Protein AF-A0A6B2CJ28-F1 (afdb_monomer)

Foldseek 3Di:
DDDDDDDDDDDDDDDDDPPPPPPQPPLVLAPAPEDEDPFADCCVLAPDDDDDDDDDPPDDDHHHPLRVCVVCQQVHEYEAEDDCACVVGNPSLVSVVVSCVVRVYHYEYEYCDLVNLLVNCVNDVPHAYEHEDEAQLLVCLVSCVVSVHQEYEYALVNDDLVSQVSQVVSNHAYEHDADADQVSLVVCVSSPHNYYHYPCVVSNVVSSVVD

Sequence (211 aa):
MAWDDPLPAPSRSGGFTPGVSAVTPPIAGLLNTSVKLGFINLSHVVGRPRLKGRGLSCGVKIPTLEEVLRELGSRVSYVIELKHGSDLYPGIEGKVINLVRRYGIKAKIASFDFDALERVRSIDESIEMGLIFIGKPRWFIEAARRLRAQWLQAEYRLVNEADVRAVHEAGLKIGVWTVNDADLALRMVKMGVDEVTTDNPSLILKALRSG

Structure (mmCIF, N/CA/C/O backbone):
data_AF-A0A6B2CJ28-F1
#
_entry.id   AF-A0A6B2CJ28-F1
#
loop_
_atom_site.group_PDB
_atom_site.id
_atom_site.type_symbol
_atom_site.label_atom_id
_atom_site.label_alt_id
_atom_site.label_comp_id
_atom_site.label_asym_id
_atom_site.label_entity_id
_atom_site.label_seq_id
_atom_site.pdbx_PDB_ins_code
_atom_site.Cartn_x
_atom_site.Cartn_y
_atom_site.Cartn_z
_atom_site.occupancy
_atom_site.B_iso_or_equiv
_atom_site.auth_seq_id
_atom_site.auth_comp_id
_atom_site.auth_asym_id
_atom_site.auth_atom_id
_atom_site.pdbx_PDB_model_num
ATOM 1 N N . MET A 1 1 ? -41.553 -40.729 -35.923 1.00 37.09 1 MET A N 1
ATOM 2 C CA . MET A 1 1 ? -40.237 -41.176 -35.426 1.00 37.09 1 MET A CA 1
ATOM 3 C C . MET A 1 1 ? -39.222 -40.750 -36.475 1.00 37.09 1 MET A C 1
ATOM 5 O O . MET A 1 1 ? -39.395 -41.167 -37.605 1.00 37.09 1 MET A O 1
ATOM 9 N N . ALA A 1 2 ? -38.296 -39.868 -36.082 1.00 35.22 2 ALA A N 1
ATOM 10 C CA . ALA A 1 2 ? -37.056 -39.425 -36.741 1.00 35.22 2 ALA A CA 1
ATOM 11 C C . ALA A 1 2 ? -37.084 -38.913 -38.203 1.00 35.22 2 ALA A C 1
ATOM 13 O O . ALA A 1 2 ? -37.422 -39.628 -39.137 1.00 35.22 2 ALA A O 1
ATOM 14 N N . TRP A 1 3 ? -36.650 -37.657 -38.332 1.00 27.56 3 TRP A N 1
ATOM 15 C CA . TRP A 1 3 ? -36.257 -36.934 -39.539 1.00 27.56 3 TRP A CA 1
ATOM 16 C C . TRP A 1 3 ? -34.740 -37.068 -39.790 1.00 27.56 3 TRP A C 1
ATOM 18 O O . TRP A 1 3 ? -33.977 -37.224 -38.837 1.00 27.56 3 TRP A O 1
ATOM 28 N N . ASP A 1 4 ? -34.387 -36.890 -41.063 1.00 37.59 4 ASP A N 1
ATOM 29 C CA . ASP A 1 4 ? -33.188 -36.255 -41.632 1.00 37.59 4 ASP A CA 1
ATOM 30 C C . ASP A 1 4 ? -31.814 -36.944 -41.722 1.00 37.59 4 ASP A C 1
ATOM 32 O O . ASP A 1 4 ? -31.293 -37.588 -40.812 1.00 37.59 4 ASP A O 1
ATOM 36 N N . ASP A 1 5 ? -31.262 -36.711 -42.918 1.00 47.81 5 ASP A N 1
ATOM 37 C CA . ASP A 1 5 ? -30.004 -37.122 -43.533 1.00 47.81 5 ASP A CA 1
ATOM 38 C C . ASP A 1 5 ? -28.727 -36.815 -42.723 1.00 47.81 5 ASP A C 1
ATOM 40 O O . ASP A 1 5 ? -28.670 -35.859 -41.944 1.00 47.81 5 ASP A O 1
ATOM 44 N N . PRO A 1 6 ? -27.633 -37.567 -42.960 1.00 45.53 6 PRO A N 1
ATOM 45 C CA . PRO A 1 6 ? -26.352 -37.324 -42.312 1.00 45.53 6 PRO A CA 1
ATOM 46 C C . PRO A 1 6 ? -25.587 -36.133 -42.921 1.00 45.53 6 PRO A C 1
ATOM 48 O O . PRO A 1 6 ? -25.321 -36.062 -44.120 1.00 45.53 6 PRO A O 1
ATOM 51 N N . LEU A 1 7 ? -25.170 -35.226 -42.033 1.00 45.94 7 LEU A N 1
ATOM 52 C CA . LEU A 1 7 ? -24.280 -34.087 -42.284 1.00 45.94 7 LEU A CA 1
ATOM 53 C C . LEU A 1 7 ? -22.872 -34.511 -42.767 1.00 45.94 7 LEU A C 1
ATOM 55 O O . LEU A 1 7 ? -22.364 -35.552 -42.341 1.00 45.94 7 LEU A O 1
ATOM 59 N N . PRO A 1 8 ? -22.182 -33.678 -43.573 1.00 41.03 8 PRO A N 1
ATOM 60 C CA . PRO A 1 8 ? -20.810 -33.930 -44.004 1.00 41.03 8 PRO A CA 1
ATOM 61 C C . PRO A 1 8 ? -19.771 -33.571 -42.926 1.00 41.03 8 PRO A C 1
ATOM 63 O O . PRO A 1 8 ? -19.959 -32.669 -42.109 1.00 41.03 8 PRO A O 1
ATOM 66 N N . ALA A 1 9 ? -18.633 -34.270 -42.959 1.00 42.69 9 ALA A N 1
ATOM 67 C CA . ALA A 1 9 ? -17.491 -34.059 -42.071 1.00 42.69 9 ALA A CA 1
ATOM 68 C C . ALA A 1 9 ? -16.770 -32.716 -42.333 1.00 42.69 9 ALA A C 1
ATOM 70 O O . ALA A 1 9 ? -16.580 -32.348 -43.495 1.00 42.69 9 ALA A O 1
ATOM 71 N N . PRO A 1 10 ? -16.283 -32.007 -41.296 1.00 41.62 10 PRO A N 1
ATOM 72 C CA . PRO A 1 10 ? -15.508 -30.788 -41.491 1.00 41.62 10 PRO A CA 1
ATOM 73 C C . PRO A 1 10 ? -14.035 -31.071 -41.831 1.00 41.62 10 PRO A C 1
ATOM 75 O O . PRO A 1 10 ? -13.331 -31.835 -41.166 1.00 41.62 10 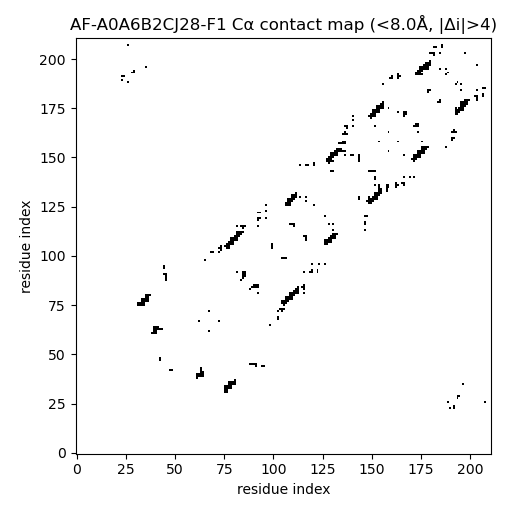PRO A O 1
ATOM 78 N N . SER A 1 11 ? -13.571 -30.381 -42.871 1.00 42.75 11 SER A N 1
ATOM 79 C CA . SER A 1 11 ? -12.195 -30.297 -43.356 1.00 42.75 11 SER A CA 1
ATOM 80 C C . SER A 1 11 ? -11.256 -29.613 -42.357 1.00 42.75 11 SER A C 1
ATOM 82 O O . SER A 1 11 ? -11.556 -28.539 -41.834 1.00 42.75 11 SER A O 1
ATOM 84 N N . ARG A 1 12 ? -10.067 -30.192 -42.158 1.00 40.78 12 ARG A N 1
ATOM 85 C CA . ARG A 1 12 ? -8.932 -29.543 -41.490 1.00 40.78 12 ARG A CA 1
ATOM 86 C C . ARG A 1 12 ? -8.209 -28.617 -42.468 1.00 40.78 12 ARG A C 1
ATOM 88 O O . ARG A 1 12 ? -7.625 -29.116 -43.421 1.00 40.78 12 ARG A O 1
ATOM 95 N N . SER A 1 13 ? -8.136 -27.322 -42.164 1.00 35.94 13 SER A N 1
ATOM 96 C CA . SER A 1 13 ? -7.008 -26.470 -42.570 1.00 35.94 13 SER A CA 1
ATOM 97 C C . SER A 1 13 ? -7.074 -25.085 -41.922 1.00 35.94 13 SER A C 1
ATOM 99 O O . SER A 1 13 ? -8.038 -24.359 -42.132 1.00 35.94 13 SER A O 1
ATOM 101 N N . GLY A 1 14 ? -5.985 -24.700 -41.248 1.00 30.98 14 GLY A N 1
ATOM 102 C CA . GLY A 1 14 ? -5.469 -23.330 -41.316 1.00 30.98 14 GLY A CA 1
ATOM 103 C C . GLY A 1 14 ? -5.683 -22.424 -40.101 1.00 30.98 14 GLY A C 1
ATOM 104 O O . GLY A 1 14 ? -6.787 -21.970 -39.844 1.00 30.98 14 GLY A O 1
ATOM 105 N N . GLY A 1 15 ? -4.569 -22.055 -39.455 1.00 30.16 15 GLY A N 1
ATOM 106 C CA . GLY A 1 15 ? -4.369 -20.683 -38.974 1.00 30.16 15 GLY A CA 1
ATOM 107 C C . GLY A 1 15 ? -4.617 -20.408 -37.493 1.00 30.16 15 GLY A C 1
ATOM 108 O O . GLY A 1 15 ? -5.538 -19.680 -37.149 1.00 30.16 15 GLY A O 1
ATOM 109 N N . PHE A 1 16 ? -3.742 -20.903 -36.616 1.00 28.89 16 PHE A N 1
ATOM 110 C CA . PHE A 1 16 ? -3.593 -20.345 -35.270 1.00 28.89 16 PHE A CA 1
ATOM 111 C C . PHE A 1 16 ? -2.619 -19.160 -35.336 1.00 28.89 16 PHE A C 1
ATOM 113 O O . PHE A 1 16 ? -1.427 -19.352 -35.573 1.00 28.89 16 PHE A O 1
ATOM 120 N N . THR A 1 17 ? -3.110 -17.940 -35.130 1.00 31.84 17 THR A N 1
ATOM 121 C CA . THR A 1 17 ? -2.276 -16.757 -34.863 1.00 31.84 17 THR A CA 1
ATOM 122 C C . THR A 1 17 ? -2.630 -16.211 -33.481 1.00 31.84 17 THR A C 1
ATOM 124 O O . THR A 1 17 ? -3.730 -15.679 -33.320 1.00 31.84 17 THR A O 1
ATOM 127 N N . PRO A 1 18 ? -1.748 -16.297 -32.470 1.00 30.48 18 PRO A N 1
ATOM 128 C CA . PRO A 1 18 ? -1.965 -15.598 -31.215 1.00 30.48 18 PRO A CA 1
ATOM 129 C C . PRO A 1 18 ? -1.490 -14.150 -31.376 1.00 30.48 18 PRO A C 1
ATOM 131 O O . PRO A 1 18 ? -0.312 -13.836 -31.222 1.00 30.48 18 PRO A O 1
ATOM 134 N N . GLY A 1 19 ? -2.418 -13.257 -31.712 1.00 26.58 19 GLY A N 1
ATOM 135 C CA . GLY A 1 19 ? -2.209 -11.814 -31.636 1.00 26.58 19 GLY A CA 1
ATOM 136 C C . GLY A 1 19 ? -2.414 -11.325 -30.206 1.00 26.58 19 GLY A C 1
ATOM 137 O O . GLY A 1 19 ? -3.463 -10.771 -29.895 1.00 26.58 19 GLY A O 1
ATOM 138 N N . VAL A 1 20 ? -1.433 -11.525 -29.323 1.00 28.75 20 VAL A N 1
ATOM 139 C CA . VAL A 1 20 ? -1.385 -10.786 -28.053 1.00 28.75 20 VAL A CA 1
ATOM 140 C C . VAL A 1 20 ? -0.775 -9.425 -28.364 1.00 28.75 20 VAL A C 1
ATOM 142 O O . VAL A 1 20 ? 0.441 -9.250 -28.350 1.00 28.75 20 VAL A O 1
ATOM 145 N N . SER A 1 21 ? -1.626 -8.458 -28.701 1.00 25.22 21 SER A N 1
ATOM 146 C CA . SER A 1 21 ? -1.232 -7.053 -28.666 1.00 25.22 21 SER A CA 1
ATOM 147 C C . SER A 1 21 ? -0.989 -6.697 -27.203 1.00 25.22 21 SER A C 1
ATOM 149 O O . SER A 1 21 ? -1.935 -6.455 -26.455 1.00 25.22 21 SER A O 1
ATOM 151 N N . ALA A 1 22 ? 0.276 -6.709 -26.780 1.00 26.88 22 ALA A N 1
ATOM 152 C CA . ALA A 1 22 ? 0.695 -6.121 -25.519 1.00 26.88 22 ALA A CA 1
ATOM 153 C C . ALA A 1 22 ? 0.407 -4.616 -25.592 1.00 26.88 22 ALA A C 1
ATOM 155 O O . ALA A 1 22 ? 1.192 -3.837 -26.128 1.00 26.88 22 ALA A O 1
ATOM 156 N N . VAL A 1 23 ? -0.770 -4.219 -25.111 1.00 25.34 23 VAL A N 1
ATOM 157 C CA . VAL A 1 23 ? -1.084 -2.819 -24.852 1.00 25.34 23 VAL A CA 1
ATOM 158 C C . VAL A 1 23 ? -0.229 -2.426 -23.658 1.00 25.34 23 VAL A C 1
ATOM 160 O O . VAL A 1 23 ? -0.547 -2.758 -22.519 1.00 25.34 23 VAL A O 1
ATOM 163 N N . THR A 1 24 ? 0.897 -1.769 -23.919 1.00 30.64 24 THR A N 1
ATOM 164 C CA . THR A 1 24 ? 1.651 -1.061 -22.887 1.00 30.64 24 THR A CA 1
ATOM 165 C C . THR A 1 24 ? 0.682 -0.069 -22.241 1.00 30.64 24 THR A C 1
ATOM 167 O O . THR A 1 24 ? 0.125 0.767 -22.963 1.00 30.64 24 THR A O 1
ATOM 170 N N . PRO A 1 25 ? 0.405 -0.153 -20.928 1.00 30.59 25 PRO A N 1
ATOM 171 C CA . PRO A 1 25 ? -0.488 0.805 -20.302 1.00 30.59 25 PRO A CA 1
ATOM 172 C C . PRO A 1 25 ? 0.116 2.210 -20.461 1.00 30.59 25 PRO A C 1
ATOM 174 O O . PRO A 1 25 ? 1.331 2.375 -20.311 1.00 30.59 25 PRO A O 1
ATOM 177 N N . PRO A 1 26 ? -0.690 3.231 -20.799 1.00 30.92 26 PRO A N 1
ATOM 178 C CA . PRO A 1 26 ? -0.193 4.595 -20.882 1.00 30.92 26 PRO A CA 1
ATOM 179 C C . PRO A 1 26 ? 0.403 5.012 -19.529 1.00 30.92 26 PRO A C 1
ATOM 181 O O . PRO A 1 26 ? -0.172 4.740 -18.475 1.00 30.92 26 PRO A O 1
ATOM 184 N N . ILE A 1 27 ? 1.530 5.731 -19.572 1.00 38.88 27 ILE A N 1
ATOM 185 C CA . ILE A 1 27 ? 2.304 6.257 -18.422 1.00 38.88 27 ILE A CA 1
ATOM 186 C C . ILE A 1 27 ? 1.436 7.090 -17.441 1.00 38.88 27 ILE A C 1
ATOM 188 O O . ILE A 1 27 ? 1.817 7.344 -16.299 1.00 38.88 27 ILE A O 1
ATOM 192 N N . ALA A 1 28 ? 0.210 7.447 -17.834 1.00 31.42 28 ALA A N 1
ATOM 193 C CA . ALA A 1 28 ? -0.770 8.205 -17.060 1.00 31.42 28 ALA A CA 1
ATOM 194 C C . ALA A 1 28 ? -1.189 7.584 -15.702 1.00 31.42 28 ALA A C 1
ATOM 196 O O . ALA A 1 28 ? -1.795 8.283 -14.890 1.00 31.42 28 ALA A O 1
ATOM 197 N N . GLY A 1 29 ? -0.871 6.315 -15.413 1.00 32.03 29 GLY A N 1
ATOM 198 C CA . GLY A 1 29 ? -1.275 5.634 -14.170 1.00 32.03 29 GLY A CA 1
ATOM 199 C C . GLY A 1 29 ? -0.521 6.032 -12.888 1.00 32.03 29 GLY A C 1
ATOM 200 O O . GLY A 1 29 ? -1.037 5.809 -11.793 1.00 32.03 29 GLY A O 1
ATOM 201 N N . LEU A 1 30 ? 0.667 6.642 -12.987 1.00 41.38 30 LEU A N 1
ATOM 202 C CA . LEU A 1 30 ? 1.562 6.871 -11.834 1.00 41.38 30 LEU A CA 1
ATOM 203 C C . LEU A 1 30 ? 1.481 8.263 -11.192 1.00 41.38 30 LEU A C 1
ATOM 205 O O . LEU A 1 30 ? 2.219 8.551 -10.252 1.00 41.38 30 LEU A O 1
ATOM 209 N N . LEU A 1 31 ? 0.578 9.137 -11.642 1.00 38.03 31 LEU A N 1
ATOM 210 C CA . LEU A 1 31 ? 0.486 10.506 -11.112 1.00 38.03 31 LEU A CA 1
ATOM 211 C C . LEU A 1 31 ? -0.181 10.616 -9.725 1.00 38.03 31 LEU A C 1
ATOM 213 O O . LEU A 1 31 ? -0.297 11.720 -9.193 1.00 38.03 31 LEU A O 1
ATOM 217 N N . ASN A 1 32 ? -0.568 9.500 -9.100 1.00 39.78 32 ASN A N 1
ATOM 218 C CA . ASN A 1 32 ? -1.015 9.503 -7.709 1.00 39.78 32 ASN A CA 1
ATOM 219 C C . ASN A 1 32 ? 0.193 9.425 -6.773 1.00 39.78 32 ASN A C 1
ATOM 221 O O . ASN A 1 32 ? 0.711 8.341 -6.502 1.00 39.78 32 ASN A O 1
ATOM 225 N N . THR A 1 33 ? 0.615 10.571 -6.235 1.00 36.97 33 THR A N 1
ATOM 226 C CA . THR A 1 33 ? 1.571 10.611 -5.125 1.00 36.97 33 THR A CA 1
ATOM 227 C C . THR A 1 33 ? 0.987 9.826 -3.949 1.00 36.97 33 THR A C 1
ATOM 229 O O . THR A 1 33 ? 0.048 10.277 -3.286 1.00 36.97 33 THR A O 1
ATOM 232 N N . SER A 1 34 ? 1.529 8.634 -3.711 1.00 44.25 34 SER A N 1
ATOM 233 C CA . SER A 1 34 ? 1.200 7.815 -2.550 1.00 44.25 34 SER A CA 1
ATOM 234 C C . SER A 1 34 ? 2.254 8.053 -1.480 1.00 44.25 34 SER A C 1
ATOM 236 O O . SER A 1 34 ? 3.446 7.863 -1.718 1.00 44.25 34 SER A O 1
ATOM 238 N N . VAL A 1 35 ? 1.834 8.507 -0.301 1.00 44.75 35 VAL A N 1
ATOM 239 C CA . VAL A 1 35 ? 2.750 8.701 0.828 1.00 44.75 35 VAL A CA 1
ATOM 240 C C . VAL A 1 35 ? 2.827 7.388 1.601 1.00 44.75 35 VAL A C 1
ATOM 242 O O . VAL A 1 35 ? 1.834 6.948 2.188 1.00 44.75 35 VAL A O 1
ATOM 245 N N . LYS A 1 36 ? 4.008 6.760 1.609 1.00 53.62 36 LYS A N 1
ATOM 246 C CA . LYS A 1 36 ? 4.309 5.654 2.523 1.00 53.62 36 LYS A CA 1
ATOM 247 C C . LYS A 1 36 ? 4.712 6.233 3.872 1.00 53.62 36 LYS A C 1
ATOM 249 O O . LYS A 1 36 ? 5.700 6.955 3.987 1.00 53.62 36 LYS A O 1
ATOM 254 N N . LEU A 1 37 ? 3.948 5.912 4.905 1.00 53.38 37 LEU A N 1
ATOM 255 C CA . LEU A 1 37 ? 4.179 6.443 6.243 1.00 53.38 37 LEU A CA 1
ATOM 256 C C . LEU A 1 37 ? 5.107 5.500 7.021 1.00 53.38 37 LEU A C 1
ATOM 258 O O . LEU A 1 37 ? 4.656 4.566 7.674 1.00 53.38 37 LEU A O 1
ATOM 262 N N . GLY A 1 38 ? 6.420 5.728 6.896 1.00 38.28 38 GLY A N 1
ATOM 263 C CA . GLY A 1 38 ? 7.468 4.871 7.474 1.00 38.28 38 GLY A CA 1
ATOM 264 C C . GLY A 1 38 ? 7.771 5.104 8.960 1.00 38.28 38 GLY A C 1
ATOM 265 O O . GLY A 1 38 ? 8.269 4.198 9.622 1.00 38.28 38 GLY A O 1
ATOM 266 N N . PHE A 1 39 ? 7.438 6.279 9.507 1.00 42.41 39 PHE A N 1
ATOM 267 C CA . PHE A 1 39 ? 7.659 6.611 10.920 1.00 42.41 39 PHE A CA 1
ATOM 268 C C . PHE A 1 39 ? 6.518 7.477 11.459 1.00 42.41 39 PHE A C 1
ATOM 270 O O . PHE A 1 39 ? 6.587 8.704 11.464 1.00 42.41 39 PHE A O 1
ATOM 277 N N . ILE A 1 40 ? 5.453 6.818 11.912 1.00 49.59 40 ILE A N 1
ATOM 278 C CA . ILE A 1 40 ? 4.337 7.446 12.619 1.00 49.59 40 ILE A CA 1
ATOM 279 C C . ILE A 1 40 ? 4.238 6.862 14.018 1.00 49.59 40 ILE A C 1
ATOM 281 O O . ILE A 1 40 ? 4.283 5.647 14.213 1.00 49.59 40 ILE A O 1
ATOM 285 N N . ASN A 1 41 ? 4.047 7.732 15.002 1.00 42.44 41 ASN A N 1
ATOM 286 C CA . ASN A 1 41 ? 3.794 7.322 16.365 1.00 42.44 41 ASN A CA 1
ATOM 287 C C . ASN A 1 41 ? 2.321 6.921 16.524 1.00 42.44 41 ASN A C 1
ATOM 289 O O . ASN A 1 41 ? 1.434 7.760 16.685 1.00 42.44 41 ASN A O 1
ATOM 293 N N . LEU A 1 42 ? 2.067 5.616 16.522 1.00 48.75 42 LEU A N 1
ATOM 294 C CA . LEU A 1 42 ? 0.738 5.042 16.729 1.00 48.75 42 LEU A CA 1
ATOM 295 C C . LEU A 1 42 ? 0.345 4.936 18.221 1.00 48.75 42 LEU A C 1
ATOM 297 O O . LEU A 1 42 ? -0.727 4.433 18.535 1.00 48.75 42 LEU A O 1
ATOM 301 N N . SER A 1 43 ? 1.140 5.443 19.173 1.00 40.81 43 SER A N 1
ATOM 302 C CA . SER A 1 43 ? 0.807 5.377 20.616 1.00 40.81 43 SER A CA 1
ATOM 303 C C . SER A 1 43 ? -0.352 6.283 21.058 1.00 40.81 43 SER A C 1
ATOM 305 O O . SER A 1 43 ? -0.829 6.175 22.182 1.00 40.81 43 SER A O 1
ATOM 307 N N . HIS A 1 44 ? -0.823 7.191 20.200 1.00 42.62 44 HIS A N 1
ATOM 308 C CA . HIS A 1 44 ? -2.097 7.892 20.424 1.00 42.62 44 HIS A CA 1
ATOM 309 C C . HIS A 1 44 ? -3.289 7.078 19.901 1.00 42.62 44 HIS A C 1
ATOM 311 O O . HIS A 1 44 ? -4.431 7.337 20.262 1.00 42.62 44 HIS A O 1
ATOM 317 N N . VAL A 1 45 ? -3.008 6.069 19.075 1.00 48.81 45 VAL A N 1
ATOM 318 C CA . VAL A 1 45 ? -3.969 5.083 18.603 1.00 48.81 45 VAL A CA 1
ATOM 319 C C . VAL A 1 45 ? -4.083 3.988 19.676 1.00 48.81 45 VAL A C 1
ATOM 321 O O . VAL A 1 45 ? -5.170 3.705 20.166 1.00 48.81 45 VAL A O 1
ATOM 324 N N . VAL A 1 46 ? -2.981 3.435 20.187 1.00 40.00 46 VAL A N 1
ATOM 325 C CA . VAL A 1 46 ? -3.001 2.421 21.264 1.00 40.00 46 VAL A CA 1
ATOM 326 C C . VAL A 1 46 ? -2.471 2.986 22.577 1.00 40.00 46 VAL A C 1
ATOM 328 O O . VAL A 1 46 ? -1.348 3.471 22.618 1.00 40.00 46 VAL A O 1
ATOM 331 N N . GLY A 1 47 ? -3.287 2.919 23.644 1.00 39.00 47 GLY A N 1
ATOM 332 C CA . GLY A 1 47 ? -2.901 3.317 25.001 1.00 39.00 47 GLY A CA 1
ATOM 333 C C . GLY A 1 47 ? -1.523 2.759 25.366 1.00 39.00 47 GLY A C 1
ATOM 334 O O . GLY A 1 47 ? -1.236 1.596 25.104 1.00 39.00 47 GLY A O 1
ATOM 335 N N . ARG A 1 48 ? -0.653 3.639 25.879 1.00 35.84 48 ARG A N 1
ATOM 336 C CA . ARG A 1 48 ? 0.807 3.455 25.981 1.00 35.84 48 ARG A CA 1
ATOM 337 C C . ARG A 1 48 ? 1.242 2.072 26.490 1.00 35.84 48 ARG A C 1
ATOM 339 O O . ARG A 1 48 ? 0.793 1.646 27.550 1.00 35.84 48 ARG A O 1
ATOM 346 N N . PRO A 1 49 ? 2.303 1.523 25.874 1.00 35.78 49 PRO A N 1
ATOM 347 C CA . PRO A 1 49 ? 3.598 1.510 26.567 1.00 35.78 49 PRO A CA 1
ATOM 348 C C . PRO A 1 49 ? 4.715 2.203 25.761 1.00 35.78 49 PRO A C 1
ATOM 350 O O . PRO A 1 49 ? 4.727 2.204 24.533 1.00 35.78 49 PRO A O 1
ATOM 353 N N . ARG A 1 50 ? 5.668 2.834 26.467 1.00 40.69 50 ARG A N 1
ATOM 354 C CA . ARG A 1 50 ? 6.846 3.503 25.878 1.00 40.69 50 ARG A CA 1
ATOM 355 C C . ARG A 1 50 ? 7.822 2.478 25.298 1.00 40.69 50 ARG A C 1
ATOM 357 O O . ARG A 1 50 ? 8.245 1.585 26.023 1.00 40.69 50 ARG A O 1
ATOM 364 N N . LEU A 1 51 ? 8.324 2.726 24.088 1.00 36.81 51 LEU A N 1
ATOM 365 C CA . LEU A 1 51 ? 9.582 2.145 23.614 1.00 36.81 51 LEU A CA 1
ATOM 366 C C . LEU A 1 51 ? 10.552 3.244 23.162 1.00 36.81 51 LEU A C 1
ATOM 368 O O . LEU A 1 51 ? 10.206 4.137 22.391 1.00 36.81 51 LEU A O 1
ATOM 372 N N . LYS A 1 52 ? 11.776 3.173 23.703 1.00 42.34 52 LYS A N 1
ATOM 373 C CA . LYS A 1 52 ? 12.959 3.928 23.273 1.00 42.34 52 LYS A CA 1
ATOM 374 C C . LYS A 1 52 ? 13.442 3.331 21.946 1.00 42.34 52 LYS A C 1
ATOM 376 O O . LYS A 1 52 ? 13.907 2.198 21.932 1.00 42.34 52 LYS A O 1
ATOM 381 N N . GLY A 1 53 ? 13.391 4.105 20.867 1.00 34.25 53 GLY A N 1
ATOM 382 C CA . GLY A 1 53 ? 14.013 3.787 19.580 1.00 34.25 53 GLY A CA 1
ATOM 383 C C . GLY A 1 53 ? 14.716 5.030 19.045 1.00 34.25 53 GLY A C 1
ATOM 384 O O . GLY A 1 53 ? 14.155 6.119 19.088 1.00 34.25 53 GLY A O 1
ATOM 385 N N . ARG A 1 54 ? 15.985 4.880 18.668 1.00 39.38 54 ARG A N 1
ATOM 386 C CA . ARG A 1 54 ? 16.970 5.948 18.443 1.00 39.38 54 ARG A CA 1
ATOM 387 C C . ARG A 1 54 ? 16.690 6.745 17.161 1.00 39.38 54 ARG A C 1
ATOM 389 O O . ARG A 1 54 ? 16.388 6.149 16.138 1.00 39.38 54 ARG A O 1
ATOM 396 N N . GLY A 1 55 ? 16.946 8.056 17.227 1.00 42.53 55 GLY A N 1
ATOM 397 C CA . GLY A 1 55 ? 17.406 8.861 16.088 1.00 42.53 55 GLY A CA 1
ATOM 398 C C . GLY A 1 55 ? 16.348 9.608 15.273 1.00 42.53 55 GLY A C 1
ATOM 399 O O . GLY A 1 55 ? 16.127 9.279 14.117 1.00 42.53 55 GLY A O 1
ATOM 400 N N . LEU A 1 56 ? 15.795 10.690 15.824 1.00 44.16 56 LEU A N 1
ATOM 401 C CA . LEU A 1 56 ? 15.451 11.876 15.033 1.00 44.16 56 LEU A CA 1
ATOM 402 C C . LEU A 1 56 ? 16.374 12.997 15.512 1.00 44.16 56 LEU A C 1
ATOM 404 O O . LEU A 1 56 ? 16.606 13.122 16.718 1.00 44.16 56 LEU A O 1
ATOM 408 N N . SER A 1 57 ? 16.941 13.763 14.582 1.00 48.81 57 SER A N 1
ATOM 409 C CA . SER A 1 57 ? 17.738 14.950 14.897 1.00 48.81 57 SER A CA 1
ATOM 410 C C . SER A 1 57 ? 16.983 15.839 15.892 1.00 48.81 57 SER A C 1
ATOM 412 O O . SER A 1 57 ? 15.769 16.019 15.782 1.00 48.81 57 SER A O 1
ATOM 414 N N . CYS A 1 58 ? 17.715 16.330 16.889 1.00 43.62 58 CYS A N 1
ATOM 415 C CA . CYS A 1 58 ? 17.260 17.145 18.012 1.00 43.62 58 CYS A CA 1
ATOM 416 C C . CYS A 1 58 ? 16.033 18.033 17.700 1.00 43.62 58 CYS A C 1
ATOM 418 O O . CYS A 1 58 ? 16.118 18.983 16.931 1.00 43.62 58 CYS A O 1
ATOM 420 N N . GLY A 1 59 ? 14.893 17.729 18.338 1.00 58.31 59 GLY A N 1
ATOM 421 C CA . GLY A 1 59 ? 13.716 18.608 18.402 1.00 58.31 59 GLY A CA 1
ATOM 422 C C . GLY A 1 59 ? 12.488 18.193 17.581 1.00 58.31 59 GLY A C 1
ATOM 423 O O . GLY A 1 59 ? 11.404 18.709 17.843 1.00 58.31 59 GLY A O 1
ATOM 424 N N . VAL A 1 60 ? 12.595 17.244 16.644 1.00 66.12 60 VAL A N 1
ATOM 425 C CA . VAL A 1 60 ? 11.432 16.809 15.843 1.00 66.12 60 VAL A CA 1
ATOM 426 C C . VAL A 1 60 ? 10.613 15.757 16.598 1.00 66.12 60 VAL A C 1
ATOM 428 O O . VAL A 1 60 ? 11.100 14.670 16.913 1.00 66.12 60 VAL A O 1
ATOM 431 N N . LYS A 1 61 ? 9.344 16.069 16.888 1.00 78.31 61 LYS A N 1
ATOM 432 C CA . LYS A 1 61 ? 8.374 15.118 17.451 1.00 78.31 61 LYS A CA 1
ATOM 433 C C . LYS A 1 61 ? 7.871 14.188 16.342 1.00 78.31 61 LYS A C 1
ATOM 435 O O . LYS A 1 61 ? 7.489 14.660 15.277 1.00 78.31 61 LYS A O 1
ATOM 440 N N . ILE A 1 62 ? 7.822 12.878 16.604 1.00 81.38 62 ILE A N 1
ATOM 441 C CA . ILE A 1 62 ? 7.205 11.915 15.676 1.00 81.38 62 ILE A CA 1
ATOM 442 C C . ILE A 1 62 ? 5.700 12.225 15.583 1.00 81.38 62 ILE A C 1
ATOM 444 O O . ILE A 1 62 ? 5.038 12.195 16.630 1.00 81.38 62 ILE A O 1
ATOM 448 N N . PRO A 1 63 ? 5.153 12.494 14.383 1.00 84.00 63 PRO A N 1
ATOM 449 C CA . PRO A 1 63 ? 3.734 12.768 14.228 1.00 84.00 63 PRO A CA 1
ATOM 450 C C . PRO A 1 63 ? 2.906 11.501 14.454 1.00 84.00 63 PRO A C 1
ATOM 452 O O . PRO A 1 63 ? 3.351 10.376 14.211 1.00 84.00 63 PRO A O 1
ATOM 455 N N . THR A 1 64 ? 1.683 11.685 14.922 1.00 89.88 64 THR A N 1
ATOM 456 C CA . THR A 1 64 ? 0.647 10.653 14.977 1.00 89.88 64 THR A CA 1
ATOM 457 C C . THR A 1 64 ? -0.021 10.486 13.617 1.00 89.88 64 THR A C 1
ATOM 459 O O . THR A 1 64 ? 0.045 11.374 12.767 1.00 89.88 64 THR A O 1
ATOM 462 N N . LEU A 1 65 ? -0.706 9.355 13.408 1.00 90.06 65 LEU A N 1
ATOM 463 C CA . LEU A 1 65 ? -1.444 9.132 12.163 1.00 90.06 65 LEU A CA 1
ATOM 464 C C . LEU A 1 65 ? -2.503 10.215 11.971 1.00 90.06 65 LEU A C 1
ATOM 466 O O . LEU A 1 65 ? -2.580 10.809 10.908 1.00 90.06 65 LEU A O 1
ATOM 470 N N . GLU A 1 66 ? -3.261 10.531 13.017 1.00 91.19 66 GLU A N 1
ATOM 471 C CA . GLU A 1 66 ? -4.313 11.545 12.953 1.00 91.19 66 GLU A CA 1
ATOM 472 C C . GLU A 1 66 ? -3.778 12.952 12.635 1.00 91.19 66 GLU A C 1
ATOM 474 O O . GLU A 1 66 ? -4.416 13.668 11.870 1.00 91.19 66 GLU A O 1
ATOM 479 N N . GLU A 1 67 ? -2.605 13.343 13.155 1.00 89.75 67 GLU A N 1
ATOM 480 C CA . GLU A 1 67 ? -1.951 14.611 12.780 1.00 89.75 67 GLU A CA 1
ATOM 481 C C . GLU A 1 67 ? -1.617 14.636 11.279 1.00 89.75 67 GLU A C 1
ATOM 483 O O . GLU A 1 67 ? -1.917 15.619 10.604 1.00 89.75 67 GLU A O 1
ATOM 488 N N . VAL A 1 68 ? -1.078 13.538 10.735 1.00 90.31 68 VAL A N 1
ATOM 489 C CA . VAL A 1 68 ? -0.784 13.420 9.296 1.00 90.31 68 VAL A CA 1
ATOM 490 C C . VAL A 1 68 ? -2.061 13.467 8.457 1.00 90.31 68 VAL A C 1
ATOM 492 O O . VAL A 1 68 ? -2.101 14.179 7.457 1.00 90.31 68 VAL A O 1
ATOM 495 N N . LEU A 1 69 ? -3.106 12.736 8.854 1.00 90.62 69 LEU A N 1
ATOM 496 C CA . LEU A 1 69 ? -4.373 12.693 8.119 1.00 90.62 69 LEU A CA 1
ATOM 497 C C . LEU A 1 69 ? -5.100 14.037 8.145 1.00 90.62 69 LEU A C 1
ATOM 499 O O . LEU A 1 69 ? -5.680 14.440 7.140 1.00 90.62 69 LEU A O 1
ATOM 503 N N . ARG A 1 70 ? -5.054 14.741 9.278 1.00 91.38 70 ARG A N 1
ATOM 504 C CA . ARG A 1 70 ? -5.624 16.083 9.425 1.00 91.38 70 ARG A CA 1
ATOM 505 C C . ARG A 1 70 ? -4.902 17.101 8.560 1.00 91.38 70 ARG A C 1
ATOM 507 O O . ARG A 1 70 ? -5.561 17.948 7.971 1.00 91.38 70 ARG A O 1
ATOM 514 N N . GLU A 1 71 ? -3.577 17.012 8.504 1.00 91.88 71 GLU A N 1
ATOM 515 C CA . GLU A 1 71 ? -2.777 17.890 7.667 1.00 91.88 71 GLU A CA 1
ATOM 516 C C . GLU A 1 71 ? -3.031 17.568 6.196 1.00 91.88 71 GLU A C 1
ATOM 518 O O . GLU A 1 71 ? -3.554 18.393 5.462 1.00 91.88 71 GLU A O 1
ATOM 523 N N . LEU A 1 72 ? -2.714 16.362 5.732 1.00 88.88 72 LEU A N 1
ATOM 524 C CA . LEU A 1 72 ? -2.688 16.047 4.304 1.00 88.88 72 LEU A CA 1
ATOM 525 C C . LEU A 1 72 ? -4.084 15.819 3.695 1.00 88.88 72 LEU A C 1
ATOM 527 O O . LEU A 1 72 ? -4.288 16.166 2.528 1.00 88.88 72 LEU A O 1
ATOM 531 N N . GLY A 1 73 ? -5.049 15.307 4.462 1.00 89.19 73 GLY A N 1
ATOM 532 C CA . GLY A 1 73 ? -6.429 15.090 4.019 1.00 89.19 73 GLY A CA 1
ATOM 533 C C . GLY A 1 73 ? -6.529 14.218 2.764 1.00 89.19 73 GLY A C 1
ATOM 534 O O . GLY A 1 73 ? -5.769 13.272 2.580 1.00 89.19 73 GLY A O 1
ATOM 535 N N . SER A 1 74 ? -7.448 14.546 1.859 1.00 89.44 74 SER A N 1
ATOM 536 C CA . SER A 1 74 ? -7.650 13.834 0.587 1.00 89.44 74 SER A CA 1
ATOM 537 C C . SER A 1 74 ? -6.685 14.248 -0.536 1.00 89.44 74 SER A C 1
ATOM 539 O O . SER A 1 74 ? -6.837 13.795 -1.669 1.00 89.44 74 SER A O 1
ATOM 541 N N . ARG A 1 75 ? -5.680 15.091 -0.250 1.00 86.31 75 ARG A N 1
ATOM 542 C CA . ARG A 1 75 ? -4.711 15.586 -1.251 1.00 86.31 75 ARG A CA 1
ATOM 543 C C . ARG A 1 75 ? -3.758 14.501 -1.755 1.00 86.31 75 ARG A C 1
ATOM 545 O O . ARG A 1 75 ? -3.123 14.679 -2.790 1.00 86.31 75 ARG A O 1
ATOM 552 N N . VAL A 1 76 ? -3.638 13.404 -1.012 1.00 87.19 76 VAL A N 1
ATOM 553 C CA . VAL A 1 76 ? -2.771 12.266 -1.326 1.00 87.19 76 VAL A CA 1
ATOM 554 C C . VAL A 1 76 ? -3.516 10.955 -1.106 1.00 87.19 76 VAL A C 1
ATOM 556 O O . VAL A 1 76 ? -4.508 10.898 -0.378 1.00 87.19 76 VAL A O 1
ATOM 559 N N . SER A 1 77 ? -3.010 9.889 -1.723 1.00 88.25 77 SER A N 1
ATOM 560 C CA . SER A 1 77 ? -3.363 8.522 -1.330 1.00 88.25 77 SER A CA 1
ATOM 561 C C . SER A 1 77 ? -2.370 8.018 -0.284 1.00 88.25 77 SER A C 1
ATOM 563 O O . SER A 1 77 ? -1.196 8.397 -0.296 1.00 88.25 77 SER A O 1
ATOM 565 N N . TYR A 1 78 ? -2.826 7.159 0.624 1.00 92.00 78 TYR A N 1
ATOM 566 C CA . TYR A 1 78 ? -2.008 6.687 1.742 1.00 92.00 78 TYR A CA 1
ATOM 567 C C . TYR A 1 78 ? -1.678 5.205 1.621 1.00 92.00 78 TYR A C 1
ATOM 569 O O . TYR A 1 78 ? -2.560 4.382 1.368 1.00 92.00 78 TYR A O 1
ATOM 577 N N . VAL A 1 79 ? -0.420 4.863 1.899 1.00 93.12 79 VAL A N 1
ATOM 578 C CA . VAL A 1 79 ? -0.007 3.490 2.207 1.00 93.12 79 VAL A CA 1
ATOM 579 C C . VAL A 1 79 ? 0.330 3.434 3.688 1.00 93.12 79 VAL A C 1
ATOM 581 O O . VAL A 1 79 ? 1.362 3.954 4.124 1.00 93.12 79 VAL A O 1
ATOM 584 N N . ILE A 1 80 ? -0.569 2.835 4.467 1.00 94.81 80 ILE A N 1
ATOM 585 C CA . ILE A 1 80 ? -0.428 2.726 5.919 1.00 94.81 80 ILE A CA 1
ATOM 586 C C . ILE A 1 80 ? 0.138 1.348 6.233 1.00 94.81 80 ILE A C 1
ATOM 588 O O . ILE A 1 80 ? -0.561 0.343 6.126 1.00 94.81 80 ILE A O 1
ATOM 592 N N . GLU A 1 81 ? 1.416 1.298 6.603 1.00 93.94 81 GLU A N 1
ATOM 593 C CA . GLU A 1 81 ? 2.073 0.045 6.964 1.00 93.94 81 GLU A CA 1
ATOM 594 C C . GLU A 1 81 ? 1.840 -0.296 8.445 1.00 93.94 81 GLU A C 1
ATOM 596 O O . GLU A 1 81 ? 2.261 0.445 9.335 1.00 93.94 81 GLU A O 1
ATOM 601 N N . LEU A 1 82 ? 1.206 -1.436 8.722 1.00 91.31 82 LEU A N 1
ATOM 602 C CA . LEU A 1 82 ? 1.116 -1.999 10.068 1.00 91.31 82 LEU A CA 1
ATOM 603 C C . LEU A 1 82 ? 2.376 -2.810 10.371 1.00 91.31 82 LEU A C 1
ATOM 605 O O . LEU A 1 82 ? 2.664 -3.802 9.703 1.00 91.31 82 LEU A O 1
ATOM 609 N N . LYS A 1 83 ? 3.116 -2.409 11.405 1.00 82.88 83 LYS A N 1
ATOM 610 C CA . 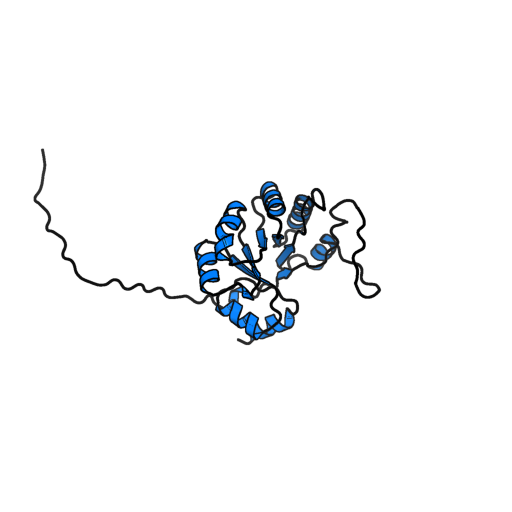LYS A 1 83 ? 4.297 -3.127 11.901 1.00 82.88 83 LYS A CA 1
ATOM 611 C C . LYS A 1 83 ? 3.890 -4.012 13.085 1.00 82.88 83 LYS A C 1
ATOM 613 O O . LYS A 1 83 ? 3.581 -3.468 14.141 1.00 82.88 83 LYS A O 1
ATOM 618 N N . HIS A 1 84 ? 3.925 -5.337 12.917 1.00 73.62 84 HIS A N 1
ATOM 619 C CA . HIS A 1 84 ? 3.630 -6.347 13.958 1.00 73.62 84 HIS A CA 1
ATOM 620 C C . HIS A 1 84 ? 2.198 -6.322 14.543 1.00 73.62 84 HIS A C 1
ATOM 622 O O . HIS A 1 84 ? 1.975 -6.874 15.614 1.00 73.62 84 HIS A O 1
ATOM 628 N N . GLY A 1 85 ? 1.253 -5.632 13.886 1.00 75.31 85 GLY A N 1
ATOM 629 C CA . GLY A 1 85 ? -0.181 -5.635 14.214 1.00 75.31 85 GLY A CA 1
ATOM 630 C C . GLY A 1 85 ? -0.542 -5.613 15.709 1.00 75.31 85 GLY A C 1
ATOM 631 O O . GLY A 1 85 ? 0.081 -4.924 16.525 1.00 75.31 85 GLY A O 1
ATOM 632 N N . SER A 1 86 ? -1.587 -6.367 16.050 1.00 75.06 86 SER A N 1
ATOM 633 C CA . SER A 1 86 ? -2.044 -6.580 17.425 1.00 75.06 86 SER A CA 1
ATOM 634 C C . SER A 1 86 ? -1.060 -7.333 18.327 1.00 75.06 86 SER A C 1
ATOM 636 O O . SER A 1 86 ? -1.192 -7.205 19.544 1.00 75.06 86 SER A O 1
ATOM 638 N N . ASP A 1 87 ? -0.062 -8.038 17.783 1.00 75.50 87 ASP A N 1
ATOM 639 C CA . ASP A 1 87 ? 0.940 -8.757 18.587 1.00 75.50 87 ASP A CA 1
ATOM 640 C C . ASP A 1 87 ? 1.776 -7.789 19.429 1.00 75.50 87 ASP A C 1
ATOM 642 O O . ASP A 1 87 ? 2.119 -8.075 20.577 1.00 75.50 87 ASP A O 1
ATOM 646 N N . LEU A 1 88 ? 2.069 -6.607 18.877 1.00 75.31 88 LEU A N 1
ATOM 647 C CA . LEU A 1 88 ? 2.764 -5.538 19.594 1.00 75.31 88 LEU A CA 1
ATOM 648 C C . LEU A 1 88 ? 1.814 -4.437 20.086 1.00 75.31 88 LEU A C 1
ATOM 650 O O . LEU A 1 88 ?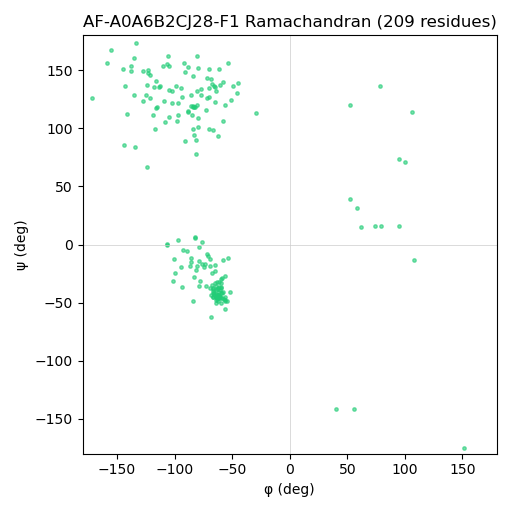 2.073 -3.807 21.115 1.00 75.31 88 LEU A O 1
ATOM 654 N N . TYR A 1 89 ? 0.721 -4.187 19.361 1.00 80.38 89 TYR A N 1
ATOM 655 C CA . TYR A 1 89 ? -0.187 -3.070 19.616 1.00 80.38 89 TYR A CA 1
ATOM 656 C C . TYR A 1 89 ? -1.656 -3.515 19.579 1.00 80.38 89 TYR A C 1
ATOM 658 O O . TYR A 1 89 ? -2.327 -3.323 18.562 1.00 80.38 89 TYR A O 1
ATOM 666 N N . PRO A 1 90 ? -2.203 -4.053 20.684 1.00 86.12 90 PRO A N 1
ATOM 667 C CA . PRO A 1 90 ? -3.559 -4.593 20.706 1.00 86.12 90 PRO A CA 1
ATOM 668 C C . PRO A 1 90 ? -4.621 -3.635 20.142 1.00 86.12 90 PRO A C 1
ATOM 670 O O . PRO A 1 90 ? -4.776 -2.487 20.588 1.00 86.12 90 PRO A O 1
ATOM 673 N N . GLY A 1 91 ? -5.363 -4.119 19.143 1.00 88.81 91 GLY A N 1
ATOM 674 C CA . GLY A 1 91 ? -6.455 -3.399 18.488 1.00 88.81 91 GLY A CA 1
ATOM 675 C C . GLY A 1 91 ? -6.014 -2.284 17.536 1.00 88.81 91 GLY A C 1
ATOM 676 O O . GLY A 1 91 ? -6.832 -1.421 17.206 1.00 88.81 91 GLY A O 1
ATOM 677 N N . ILE A 1 92 ? -4.746 -2.243 17.114 1.00 91.38 92 ILE A N 1
ATOM 678 C CA . ILE A 1 92 ? -4.249 -1.214 16.190 1.00 91.38 92 ILE A CA 1
ATOM 679 C C . ILE A 1 92 ? -4.994 -1.225 14.850 1.00 91.38 92 ILE A C 1
ATOM 681 O O . ILE A 1 92 ? -5.309 -0.154 14.329 1.00 91.38 92 ILE A O 1
ATOM 685 N N . GLU A 1 93 ? -5.345 -2.404 14.335 1.00 93.81 93 GLU A N 1
ATOM 686 C CA . GLU A 1 93 ? -6.026 -2.601 13.054 1.00 93.81 93 GLU A CA 1
ATOM 687 C C . GLU A 1 93 ? -7.344 -1.819 13.017 1.00 93.81 93 GLU A C 1
ATOM 689 O O . GLU A 1 93 ? -7.537 -0.943 12.172 1.00 93.81 93 GLU A O 1
ATOM 694 N N . GLY A 1 94 ? -8.219 -2.059 13.999 1.00 95.31 94 GLY A N 1
ATOM 695 C CA . GLY A 1 94 ? -9.528 -1.409 14.072 1.00 95.31 94 GLY A CA 1
ATOM 696 C C . GLY A 1 94 ? -9.434 0.102 14.242 1.00 95.31 94 GLY A C 1
ATOM 697 O O . GLY A 1 94 ? -10.252 0.854 13.717 1.00 95.31 94 GLY A O 1
ATOM 698 N N . LYS A 1 95 ? -8.403 0.587 14.929 1.00 94.31 95 LYS A N 1
ATOM 699 C CA . LYS A 1 95 ? -8.237 2.022 15.153 1.00 94.31 95 LYS A CA 1
ATOM 700 C C . LYS A 1 95 ? -7.675 2.753 13.939 1.00 94.31 95 LYS A C 1
ATOM 702 O O . LYS A 1 95 ? -8.097 3.877 13.672 1.00 94.31 95 LYS A O 1
ATOM 707 N N . VAL A 1 96 ? -6.777 2.119 13.186 1.00 95.06 96 VAL A N 1
ATOM 708 C CA . VAL A 1 96 ? -6.339 2.625 11.878 1.00 95.06 96 VAL A CA 1
ATOM 709 C C . VAL A 1 96 ? -7.524 2.664 10.914 1.00 95.06 96 VAL A C 1
ATOM 711 O O . VAL A 1 96 ? -7.767 3.709 10.316 1.00 95.06 96 VAL A O 1
ATOM 714 N N . ILE A 1 97 ? -8.315 1.589 10.833 1.00 96.00 97 ILE A N 1
ATOM 715 C CA . ILE A 1 97 ? -9.540 1.539 10.015 1.00 96.00 97 ILE A CA 1
ATOM 716 C C . ILE A 1 97 ? -10.507 2.666 10.406 1.00 96.00 97 ILE A C 1
ATOM 718 O O . ILE A 1 97 ? -11.006 3.384 9.541 1.00 96.00 97 ILE A O 1
ATOM 722 N N . ASN A 1 98 ? -10.726 2.886 11.706 1.00 96.56 98 ASN A N 1
ATOM 723 C CA . ASN A 1 98 ? -11.585 3.968 12.188 1.00 96.56 98 ASN A CA 1
ATOM 724 C C . ASN A 1 98 ? -11.085 5.355 11.767 1.00 96.56 98 ASN A C 1
ATOM 726 O O . ASN A 1 98 ? -11.902 6.201 11.408 1.00 96.56 98 ASN A O 1
ATOM 730 N N . LEU A 1 99 ? -9.772 5.600 11.787 1.00 95.38 99 LEU A N 1
ATOM 731 C CA . LEU A 1 99 ? -9.198 6.859 11.305 1.00 95.38 99 LEU A CA 1
ATOM 732 C C . LEU A 1 99 ? -9.377 7.017 9.791 1.00 95.38 99 LEU A C 1
ATOM 734 O O . LEU A 1 99 ? -9.817 8.075 9.348 1.00 95.38 99 LEU A O 1
ATOM 738 N N . VAL A 1 100 ? -9.113 5.968 9.008 1.00 94.19 100 VAL A N 1
ATOM 739 C CA . VAL A 1 100 ? -9.322 5.981 7.550 1.00 94.19 100 VAL A CA 1
ATOM 740 C C . VAL A 1 100 ? -10.776 6.331 7.215 1.00 94.19 100 VAL A C 1
ATOM 742 O O . VAL A 1 100 ? -11.021 7.247 6.429 1.00 94.19 100 VAL A O 1
ATOM 745 N N . ARG A 1 101 ? -11.741 5.670 7.869 1.00 94.12 101 ARG A N 1
ATOM 746 C CA . ARG A 1 101 ? -13.179 5.925 7.685 1.00 94.12 101 ARG A CA 1
ATOM 747 C C . ARG A 1 101 ? -13.578 7.331 8.123 1.00 94.12 101 ARG A C 1
ATOM 749 O O . ARG A 1 101 ? -14.246 8.033 7.373 1.00 94.12 101 ARG A O 1
ATOM 756 N N . ARG A 1 102 ? -13.149 7.760 9.316 1.00 95.19 102 ARG A N 1
ATOM 757 C CA . ARG A 1 102 ? -13.480 9.080 9.882 1.00 95.19 102 ARG A CA 1
ATOM 758 C C . ARG A 1 102 ? -13.040 10.221 8.968 1.00 95.19 102 ARG A C 1
ATOM 760 O O . ARG A 1 102 ? -13.768 11.197 8.838 1.00 95.19 102 ARG A O 1
ATOM 767 N N . TYR A 1 103 ? -11.855 10.108 8.376 1.00 93.94 103 TYR A N 1
ATOM 768 C CA . TY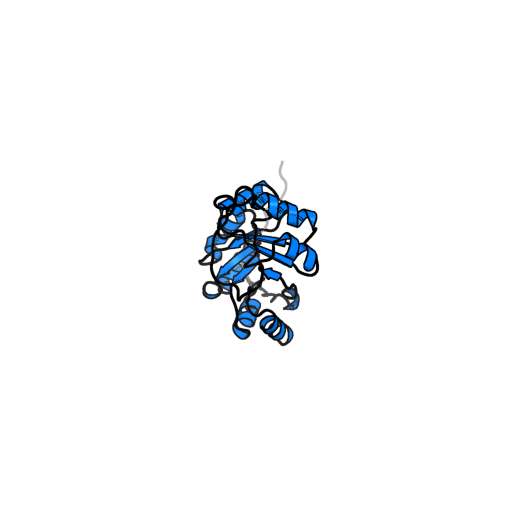R A 1 103 ? -11.296 11.147 7.513 1.00 93.94 103 TYR A CA 1
ATOM 769 C C . TYR A 1 103 ? -11.699 11.000 6.037 1.00 93.94 103 TYR A C 1
ATOM 771 O O . TYR A 1 103 ? -11.378 11.884 5.246 1.00 93.94 103 TYR A O 1
ATOM 779 N N . GLY A 1 104 ? -12.390 9.918 5.652 1.00 92.88 104 GLY A N 1
ATOM 780 C CA . GLY A 1 104 ? -12.854 9.701 4.276 1.00 92.88 104 GLY A CA 1
ATOM 781 C C . GLY A 1 104 ? -11.723 9.682 3.241 1.00 92.88 104 GLY A C 1
ATOM 782 O O . GLY A 1 104 ? -11.902 10.141 2.115 1.00 92.88 104 GLY A O 1
ATOM 783 N N . ILE A 1 105 ? -10.535 9.215 3.632 1.00 89.31 105 ILE A N 1
ATOM 784 C CA . ILE A 1 105 ? -9.333 9.240 2.789 1.00 89.31 105 ILE A CA 1
ATOM 785 C C . ILE A 1 105 ? -9.228 7.992 1.915 1.00 89.31 105 ILE A C 1
ATOM 787 O O . ILE A 1 105 ? -9.643 6.898 2.296 1.00 89.31 105 ILE A O 1
ATOM 791 N N . LYS A 1 106 ? -8.557 8.137 0.772 1.00 89.88 106 LYS A N 1
ATOM 792 C CA . LYS A 1 106 ? -8.132 6.996 -0.036 1.00 89.88 106 LYS A CA 1
ATOM 793 C C . LYS A 1 106 ? -6.868 6.383 0.566 1.00 89.88 106 LYS A C 1
ATOM 795 O O . LYS A 1 106 ? -5.790 6.973 0.485 1.00 89.88 106 LYS A O 1
ATOM 800 N N . ALA A 1 107 ? -6.991 5.202 1.159 1.00 92.56 107 ALA A N 1
ATOM 801 C CA . ALA A 1 107 ? -5.880 4.510 1.798 1.00 92.56 107 ALA A CA 1
ATOM 802 C C . ALA A 1 107 ? -5.888 3.013 1.489 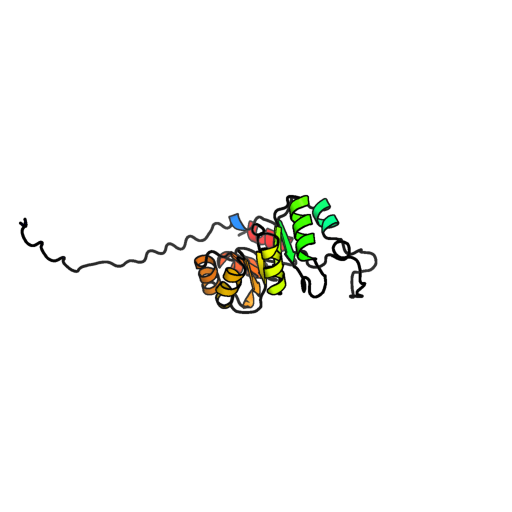1.00 92.56 107 ALA A C 1
ATOM 804 O O . ALA A 1 107 ? -6.952 2.407 1.359 1.00 92.56 107 ALA A O 1
ATOM 805 N N . LYS A 1 108 ? -4.692 2.423 1.456 1.00 94.62 108 LYS A N 1
ATOM 806 C CA . LYS A 1 108 ? -4.495 0.978 1.577 1.00 94.62 108 LYS A CA 1
ATOM 807 C C . LYS A 1 108 ? -3.706 0.655 2.838 1.00 94.62 108 LYS A C 1
ATOM 809 O O . LYS A 1 108 ? -2.749 1.361 3.176 1.00 94.62 108 LYS A O 1
ATOM 814 N N . ILE A 1 109 ? -4.096 -0.419 3.517 1.00 96.75 109 ILE A N 1
ATOM 815 C CA . ILE A 1 109 ? -3.359 -0.955 4.663 1.00 96.75 109 ILE A CA 1
ATOM 816 C C . ILE A 1 109 ? -2.409 -2.040 4.164 1.00 96.75 109 ILE A C 1
ATOM 818 O O . ILE A 1 109 ? -2.823 -2.965 3.473 1.00 96.75 109 ILE A O 1
ATOM 822 N N . ALA A 1 110 ? -1.128 -1.931 4.496 1.00 96.38 110 ALA A N 1
ATOM 823 C CA . ALA A 1 110 ? -0.117 -2.894 4.082 1.00 96.38 110 ALA A CA 1
ATOM 824 C C . ALA A 1 110 ? 0.612 -3.501 5.283 1.00 96.38 110 ALA A C 1
ATOM 826 O O . ALA A 1 110 ? 0.757 -2.850 6.316 1.00 96.38 110 ALA A O 1
ATOM 827 N N . SER A 1 111 ? 1.085 -4.740 5.168 1.00 95.62 111 SER A N 1
ATOM 828 C CA . SER A 1 111 ? 1.917 -5.357 6.206 1.00 95.62 111 SER A CA 1
ATOM 829 C C . SER A 1 111 ? 2.745 -6.526 5.675 1.00 95.62 111 SER A C 1
ATOM 831 O O . SER A 1 111 ? 2.379 -7.143 4.677 1.00 95.62 111 SER A O 1
ATOM 833 N N . PHE A 1 112 ? 3.849 -6.824 6.366 1.00 95.06 112 PHE A N 1
ATOM 834 C CA . PHE A 1 112 ? 4.559 -8.107 6.267 1.00 95.06 112 PHE A CA 1
ATOM 835 C C . PHE A 1 112 ? 3.903 -9.208 7.110 1.00 95.06 112 PHE A C 1
ATOM 837 O O . PHE A 1 112 ? 4.180 -10.387 6.911 1.00 95.06 112 PHE A O 1
ATOM 844 N N . ASP A 1 113 ? 3.079 -8.812 8.077 1.00 93.62 113 ASP A N 1
ATOM 845 C CA . ASP A 1 113 ? 2.396 -9.694 9.011 1.00 93.62 113 ASP A CA 1
ATOM 846 C C . ASP A 1 113 ? 1.060 -10.135 8.399 1.00 93.62 113 ASP A C 1
ATOM 848 O O . ASP A 1 113 ? 0.165 -9.321 8.147 1.00 93.62 113 ASP A O 1
ATOM 852 N N . PHE A 1 114 ? 0.964 -11.433 8.113 1.00 94.25 114 PHE A N 1
ATOM 853 C CA . PHE A 1 114 ? -0.209 -12.036 7.492 1.00 94.25 114 PHE A CA 1
ATOM 854 C C . PHE A 1 114 ? -1.423 -11.977 8.425 1.00 94.25 114 PHE A C 1
ATOM 856 O O . PHE A 1 114 ? -2.505 -11.579 7.993 1.00 94.25 114 PHE A O 1
ATOM 863 N N . ASP A 1 115 ? -1.221 -12.248 9.714 1.00 94.06 115 ASP A N 1
ATOM 864 C CA . ASP A 1 115 ? -2.279 -12.263 10.7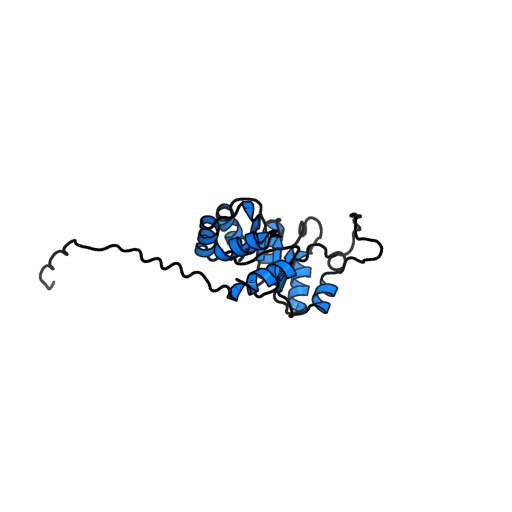24 1.00 94.06 115 ASP A CA 1
ATOM 865 C C . ASP A 1 115 ? -2.834 -10.850 10.946 1.00 94.06 115 ASP A C 1
ATOM 867 O O . ASP A 1 115 ? -4.037 -10.659 11.142 1.00 94.06 115 ASP A O 1
ATOM 871 N N . ALA A 1 116 ? -1.986 -9.819 10.856 1.00 95.06 116 ALA A N 1
ATOM 872 C CA . ALA A 1 116 ? -2.444 -8.430 10.878 1.00 95.06 116 ALA A CA 1
ATOM 873 C C . ALA A 1 116 ? -3.383 -8.115 9.703 1.00 95.06 116 ALA A C 1
ATOM 875 O O . ALA A 1 116 ? -4.391 -7.432 9.893 1.00 95.06 116 ALA A O 1
ATOM 876 N N . LEU A 1 117 ? -3.092 -8.618 8.499 1.00 96.88 117 LEU A N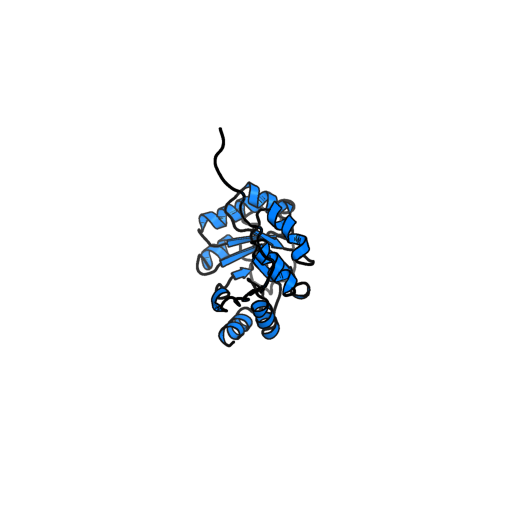 1
ATOM 877 C CA . LEU A 1 117 ? -3.956 -8.422 7.330 1.00 96.88 117 LEU A CA 1
ATOM 878 C C . LEU A 1 117 ? -5.246 -9.247 7.418 1.00 96.88 117 LEU A C 1
ATOM 880 O O . LEU A 1 117 ? -6.306 -8.745 7.040 1.00 96.88 117 LEU A O 1
ATOM 884 N N . GLU A 1 118 ? -5.201 -10.459 7.974 1.00 96.56 118 GLU A N 1
ATOM 885 C CA . GLU A 1 118 ? -6.411 -11.237 8.274 1.00 96.56 118 GLU A CA 1
ATOM 886 C C . GLU A 1 118 ? -7.320 -10.492 9.260 1.00 96.56 118 GLU A C 1
ATOM 888 O O . GLU A 1 118 ? -8.523 -10.347 9.018 1.00 96.56 118 GLU A O 1
ATOM 893 N N . ARG A 1 119 ? -6.744 -9.923 10.327 1.00 96.44 119 ARG A N 1
ATOM 894 C CA . ARG A 1 119 ? -7.477 -9.088 11.289 1.00 96.44 119 ARG A CA 1
ATOM 895 C C . ARG A 1 119 ? -8.075 -7.854 10.626 1.00 96.44 119 ARG A C 1
ATOM 897 O O . ARG A 1 119 ? -9.259 -7.590 10.826 1.00 96.44 119 ARG A O 1
ATOM 904 N N . VAL A 1 120 ? -7.315 -7.130 9.801 1.00 97.44 120 VAL A N 1
ATOM 905 C CA . VAL A 1 120 ? -7.843 -5.990 9.027 1.00 97.44 120 VAL A CA 1
ATOM 906 C C . VAL A 1 120 ? -9.048 -6.423 8.197 1.00 97.44 120 VAL A C 1
ATOM 908 O O . VAL A 1 120 ? -10.099 -5.786 8.280 1.00 97.44 120 VAL A O 1
ATOM 911 N N . ARG A 1 121 ? -8.936 -7.533 7.459 1.00 97.50 121 ARG A N 1
ATOM 912 C CA . ARG A 1 121 ? -10.028 -8.029 6.618 1.00 97.50 121 ARG A CA 1
ATOM 913 C C . ARG A 1 121 ? -11.252 -8.465 7.423 1.00 97.50 121 ARG A C 1
ATOM 915 O O . ARG A 1 121 ? -12.366 -8.282 6.944 1.00 97.50 121 ARG A O 1
ATOM 922 N N . SER A 1 122 ? -11.067 -9.002 8.629 1.00 97.12 122 SER A N 1
ATOM 923 C CA . SER A 1 122 ? -12.178 -9.354 9.527 1.00 97.12 122 SER A CA 1
ATOM 924 C C . SER A 1 122 ? -12.951 -8.133 10.051 1.00 97.12 122 SER A C 1
ATOM 926 O O . SER A 1 122 ? -14.122 -8.252 10.399 1.00 97.12 122 SER A O 1
ATOM 928 N N . ILE A 1 123 ? -12.310 -6.959 10.097 1.00 97.44 123 ILE A N 1
ATOM 929 C CA . ILE A 1 123 ? -12.898 -5.707 10.598 1.00 97.44 123 ILE A CA 1
ATOM 930 C C . ILE A 1 123 ? -13.519 -4.882 9.458 1.00 97.44 123 ILE A C 1
ATOM 932 O O . ILE A 1 123 ? -14.535 -4.206 9.649 1.00 97.44 123 ILE A O 1
ATOM 936 N N . ASP A 1 124 ? -12.899 -4.895 8.276 1.00 96.62 124 ASP A N 1
ATOM 937 C CA . ASP A 1 124 ? -13.345 -4.141 7.107 1.00 96.62 124 ASP A CA 1
ATOM 938 C C . ASP A 1 124 ? -13.153 -4.951 5.816 1.00 96.62 124 ASP A C 1
ATOM 940 O O . ASP A 1 124 ? -12.035 -5.193 5.357 1.00 96.62 124 ASP A O 1
ATOM 944 N N . GLU A 1 125 ? -14.264 -5.341 5.190 1.00 95.50 125 GLU A N 1
ATOM 945 C CA . GLU A 1 125 ? -14.257 -6.077 3.921 1.00 95.50 125 GLU A CA 1
ATOM 946 C C . GLU A 1 125 ? -14.002 -5.197 2.689 1.00 95.50 125 GLU A C 1
ATOM 948 O O . GLU A 1 125 ? -13.693 -5.714 1.617 1.00 95.50 125 GLU A O 1
ATOM 953 N N . SER A 1 126 ? -14.097 -3.875 2.833 1.00 94.62 126 SER A N 1
ATOM 954 C CA . SER A 1 126 ? -13.991 -2.909 1.736 1.00 94.62 126 SER A CA 1
ATOM 955 C C . SER A 1 126 ? -12.615 -2.258 1.619 1.00 94.62 126 SER A C 1
ATOM 957 O O . SER A 1 126 ? -12.243 -1.815 0.534 1.00 94.62 126 SER A O 1
ATOM 959 N N . ILE A 1 127 ? -11.841 -2.203 2.708 1.00 95.31 127 ILE A N 1
ATOM 960 C CA . ILE A 1 127 ? -10.549 -1.512 2.696 1.00 95.31 127 ILE A CA 1
ATOM 961 C C . ILE A 1 127 ? -9.552 -2.215 1.763 1.00 95.31 127 ILE A C 1
ATOM 963 O O . ILE A 1 127 ? -9.448 -3.451 1.753 1.00 95.31 127 ILE A O 1
ATOM 967 N N . GLU A 1 128 ? -8.818 -1.427 0.970 1.00 96.75 128 GLU A N 1
ATOM 968 C CA . GLU A 1 128 ? -7.741 -1.953 0.130 1.00 96.75 128 GLU A CA 1
ATOM 969 C C . GLU A 1 128 ? -6.586 -2.449 1.004 1.00 96.75 128 GLU A C 1
ATOM 971 O O . GLU A 1 128 ? -6.183 -1.787 1.968 1.00 96.75 128 GLU A O 1
ATOM 976 N N . MET A 1 129 ? -6.018 -3.599 0.637 1.00 97.94 129 MET A N 1
ATOM 977 C CA . MET A 1 129 ? -4.888 -4.187 1.353 1.00 97.94 129 MET A CA 1
ATOM 978 C C . MET A 1 129 ? -3.711 -4.525 0.444 1.00 97.94 129 MET A C 1
ATOM 980 O O . MET A 1 129 ? -3.895 -4.884 -0.723 1.00 97.94 129 MET A O 1
ATOM 984 N N . GLY A 1 130 ? -2.503 -4.446 1.009 1.00 97.75 130 GLY A N 1
ATOM 985 C CA . GLY A 1 130 ? -1.264 -4.866 0.360 1.00 97.75 130 GLY A CA 1
ATOM 986 C C . GLY A 1 130 ? -0.427 -5.827 1.198 1.00 97.75 130 GLY A C 1
ATOM 987 O O . GLY A 1 130 ? -0.017 -5.493 2.308 1.00 97.75 130 GLY A O 1
ATOM 988 N N . LEU A 1 131 ? -0.117 -6.997 0.642 1.00 98.25 131 LEU A N 1
ATOM 989 C CA . LEU A 1 131 ? 0.815 -7.943 1.249 1.00 98.25 131 LEU A CA 1
ATOM 990 C C . LEU A 1 131 ? 2.248 -7.540 0.896 1.00 98.25 131 LEU A C 1
ATOM 992 O O . LEU A 1 131 ? 2.615 -7.520 -0.281 1.00 98.25 131 LEU A O 1
ATOM 996 N N . ILE A 1 132 ? 3.053 -7.226 1.909 1.00 97.81 132 ILE A N 1
ATOM 997 C CA . ILE A 1 132 ? 4.484 -6.950 1.764 1.00 97.81 132 ILE A CA 1
ATOM 998 C C . ILE A 1 132 ? 5.264 -8.233 2.034 1.00 97.81 132 ILE A C 1
ATOM 1000 O O . ILE A 1 132 ? 4.976 -8.956 2.982 1.00 97.81 132 ILE A O 1
ATOM 1004 N N . PHE A 1 133 ? 6.248 -8.541 1.195 1.00 97.19 133 PHE A N 1
ATOM 1005 C CA . PHE A 1 133 ? 7.016 -9.780 1.303 1.00 97.19 133 PHE A CA 1
ATOM 1006 C C . PHE A 1 133 ? 8.402 -9.640 0.674 1.00 97.19 133 PHE A C 1
ATOM 1008 O O . PHE A 1 133 ? 8.689 -8.699 -0.069 1.00 97.19 133 PHE A O 1
ATOM 1015 N N . ILE A 1 134 ? 9.260 -10.621 0.954 1.00 96.75 134 ILE A N 1
ATOM 1016 C CA . ILE A 1 134 ? 10.544 -10.812 0.279 1.00 96.75 134 ILE A CA 1
ATOM 1017 C C . ILE A 1 134 ? 10.482 -12.155 -0.446 1.00 96.75 134 ILE A C 1
ATOM 1019 O O . ILE A 1 134 ? 10.323 -13.201 0.177 1.00 96.75 134 ILE A O 1
ATOM 1023 N N . GLY A 1 135 ? 10.591 -12.125 -1.771 1.00 96.69 135 GLY A N 1
ATOM 1024 C CA . GLY A 1 135 ? 10.555 -13.311 -2.622 1.00 96.69 135 GLY A CA 1
ATOM 1025 C C . GLY A 1 135 ? 10.002 -12.998 -4.009 1.00 96.69 135 GLY A C 1
ATOM 1026 O O . GLY A 1 135 ? 9.748 -11.840 -4.341 1.00 96.69 135 GLY A O 1
ATOM 1027 N N . LYS A 1 136 ? 9.822 -14.033 -4.837 1.00 97.38 136 LYS A N 1
ATOM 1028 C CA . LYS A 1 136 ? 9.248 -13.869 -6.177 1.00 97.38 136 LYS A CA 1
ATOM 1029 C C . LYS A 1 136 ? 7.750 -13.552 -6.095 1.00 97.38 136 LYS A C 1
ATOM 1031 O O . LYS A 1 136 ? 7.034 -14.363 -5.510 1.00 97.38 136 LYS A O 1
ATOM 1036 N N . PRO A 1 137 ? 7.248 -12.461 -6.714 1.00 97.69 137 PRO A N 1
ATOM 1037 C CA . PRO A 1 137 ? 5.837 -12.065 -6.618 1.00 97.69 137 PRO A CA 1
ATOM 1038 C C . PRO A 1 137 ? 4.845 -13.181 -6.944 1.00 97.69 137 PRO A C 1
ATOM 1040 O O . PRO A 1 137 ? 3.876 -13.383 -6.216 1.00 97.69 137 PRO A O 1
ATOM 1043 N N . ARG A 1 138 ? 5.140 -13.983 -7.972 1.00 95.38 138 ARG A N 1
ATOM 1044 C CA . ARG A 1 138 ? 4.311 -15.128 -8.371 1.00 95.38 138 ARG A CA 1
ATOM 1045 C C . ARG A 1 138 ? 4.073 -16.160 -7.259 1.00 95.38 138 ARG A C 1
ATOM 1047 O O . ARG A 1 138 ? 3.055 -16.839 -7.281 1.00 95.38 138 ARG A O 1
ATOM 1054 N N . TRP A 1 139 ? 4.978 -16.283 -6.283 1.00 97.50 139 TRP A N 1
ATOM 1055 C CA . TRP A 1 139 ? 4.824 -17.213 -5.156 1.00 97.50 139 TRP A CA 1
ATOM 1056 C C . TRP A 1 139 ? 3.823 -16.720 -4.103 1.00 97.50 139 TRP A C 1
ATOM 1058 O O . TRP A 1 139 ? 3.344 -17.517 -3.305 1.00 97.50 139 TRP A O 1
ATOM 1068 N N . PHE A 1 140 ? 3.479 -15.430 -4.116 1.00 98.38 140 PHE A N 1
ATOM 1069 C CA . PHE A 1 140 ? 2.610 -14.798 -3.118 1.00 98.38 140 PHE A CA 1
ATOM 1070 C C . PHE A 1 140 ? 1.203 -14.485 -3.640 1.00 98.38 140 PHE A C 1
ATOM 1072 O O . PHE A 1 140 ? 0.369 -14.000 -2.879 1.00 98.38 140 PHE A O 1
ATOM 1079 N N . ILE A 1 141 ? 0.898 -14.801 -4.904 1.00 98.56 141 ILE A N 1
ATOM 1080 C CA . ILE A 1 141 ? -0.431 -14.581 -5.501 1.00 98.56 141 ILE A CA 1
ATOM 1081 C C . ILE A 1 141 ? -1.528 -15.281 -4.688 1.00 98.56 141 ILE A C 1
ATOM 1083 O O . ILE A 1 141 ? -2.534 -14.667 -4.341 1.00 98.56 141 ILE A O 1
ATOM 1087 N N . GLU A 1 142 ? -1.325 -16.554 -4.344 1.00 98.38 142 GLU A N 1
ATOM 1088 C CA . GLU A 1 142 ? -2.309 -17.326 -3.579 1.00 98.38 142 GLU A CA 1
ATOM 1089 C C . GLU A 1 142 ? -2.476 -16.787 -2.151 1.00 98.38 142 GLU A C 1
ATOM 1091 O O . GLU A 1 142 ? -3.588 -16.690 -1.637 1.00 98.38 142 GLU A O 1
ATOM 1096 N N . ALA A 1 143 ? -1.378 -16.347 -1.535 1.00 98.19 143 ALA A N 1
ATOM 1097 C CA . ALA A 1 143 ? -1.402 -15.714 -0.223 1.00 98.19 143 ALA A CA 1
ATOM 1098 C C . ALA A 1 143 ? -2.224 -14.408 -0.249 1.00 98.19 143 ALA A C 1
ATOM 1100 O O . ALA A 1 143 ? -3.096 -14.205 0.596 1.00 98.19 143 ALA A O 1
ATOM 1101 N N . ALA A 1 144 ? -2.028 -13.557 -1.262 1.00 98.19 144 ALA A N 1
ATOM 1102 C CA . ALA A 1 144 ? -2.818 -12.338 -1.433 1.00 98.19 144 ALA A CA 1
ATOM 1103 C C . ALA A 1 144 ? -4.304 -12.625 -1.698 1.00 98.19 144 ALA A C 1
ATOM 1105 O O . ALA A 1 144 ? -5.163 -11.938 -1.144 1.00 98.19 144 ALA A O 1
ATOM 1106 N N . ARG A 1 145 ? -4.626 -13.662 -2.482 1.00 98.12 145 ARG A N 1
ATOM 1107 C CA . ARG A 1 145 ? -6.016 -14.083 -2.723 1.00 98.12 145 ARG A CA 1
ATOM 1108 C C . ARG A 1 145 ? -6.720 -14.511 -1.442 1.00 98.12 145 ARG A C 1
ATOM 1110 O O . ARG A 1 145 ? -7.839 -14.066 -1.203 1.00 98.12 145 ARG A O 1
ATOM 1117 N N . ARG A 1 146 ? -6.055 -15.299 -0.591 1.00 97.56 146 ARG A N 1
ATOM 1118 C CA . ARG A 1 146 ? -6.594 -15.716 0.717 1.00 97.56 146 ARG A CA 1
ATOM 1119 C C . ARG A 1 146 ? -6.899 -14.525 1.621 1.00 97.56 146 ARG A C 1
ATOM 1121 O O . ARG A 1 146 ? -7.971 -14.468 2.212 1.00 97.56 146 ARG A O 1
ATOM 1128 N N . LEU A 1 147 ? -6.016 -13.528 1.637 1.00 97.69 147 LEU A N 1
ATOM 1129 C CA . LEU A 1 147 ? -6.242 -12.270 2.356 1.00 97.69 147 LEU A CA 1
ATOM 1130 C C . LEU A 1 147 ? -7.336 -11.393 1.733 1.00 97.69 147 LEU A C 1
ATOM 1132 O O . LEU A 1 147 ? -7.756 -10.405 2.337 1.00 97.69 147 LEU A O 1
ATOM 1136 N N . ARG A 1 148 ? -7.782 -11.692 0.507 1.00 98.06 148 ARG A N 1
ATOM 1137 C CA . ARG A 1 148 ? -8.551 -10.756 -0.326 1.00 98.06 148 ARG A CA 1
ATOM 1138 C C . ARG A 1 148 ? -7.816 -9.410 -0.451 1.00 98.06 148 ARG A C 1
ATOM 1140 O O . ARG A 1 148 ? -8.429 -8.346 -0.352 1.00 98.06 148 ARG A O 1
ATOM 1147 N N . ALA A 1 149 ? -6.491 -9.452 -0.580 1.00 98.19 149 ALA A N 1
ATOM 1148 C CA . ALA A 1 149 ? -5.650 -8.284 -0.813 1.00 98.19 149 ALA A CA 1
ATOM 1149 C C . ALA A 1 149 ? -5.603 -7.959 -2.309 1.00 98.19 149 ALA A C 1
ATOM 1151 O O . ALA A 1 149 ? -5.615 -8.854 -3.148 1.00 98.19 149 ALA A O 1
ATOM 1152 N N . GLN A 1 150 ? -5.535 -6.671 -2.638 1.00 98.50 150 GLN A N 1
ATOM 1153 C CA . GLN A 1 150 ? -5.490 -6.180 -4.018 1.00 98.50 150 GLN A CA 1
ATOM 1154 C C . GLN A 1 150 ? -4.052 -5.952 -4.493 1.00 98.50 150 GLN A C 1
ATOM 1156 O O . GLN A 1 150 ? -3.809 -5.886 -5.696 1.00 98.50 150 GLN A O 1
ATOM 1161 N N . TRP A 1 151 ? -3.106 -5.820 -3.559 1.00 98.44 151 TRP A N 1
ATOM 1162 C CA . TRP A 1 151 ? -1.733 -5.428 -3.849 1.00 98.44 151 TRP A CA 1
ATOM 1163 C C . TRP A 1 151 ? -0.712 -6.443 -3.333 1.00 98.44 151 TRP A C 1
ATOM 1165 O O . TRP A 1 151 ? -0.777 -6.897 -2.189 1.00 98.44 151 TRP A O 1
ATOM 1175 N N . LEU A 1 152 ? 0.293 -6.716 -4.158 1.00 98.56 152 LEU A N 1
ATOM 1176 C CA . LEU A 1 152 ? 1.567 -7.308 -3.764 1.00 98.56 152 LEU A CA 1
ATOM 1177 C C . LEU A 1 152 ? 2.627 -6.204 -3.702 1.00 98.56 152 LEU A C 1
ATOM 1179 O O . LEU A 1 152 ? 2.739 -5.410 -4.630 1.00 98.56 152 LEU A O 1
ATOM 1183 N N . GLN A 1 153 ? 3.399 -6.146 -2.620 1.00 97.75 153 GLN A N 1
ATOM 1184 C CA . GLN A 1 153 ? 4.454 -5.153 -2.406 1.00 97.75 153 GLN A CA 1
ATOM 1185 C C . GLN A 1 153 ? 5.811 -5.857 -2.303 1.00 97.75 153 GLN A C 1
ATOM 1187 O O . GLN A 1 153 ? 6.173 -6.390 -1.249 1.00 97.75 153 GLN A O 1
ATOM 1192 N N . ALA A 1 154 ? 6.564 -5.860 -3.400 1.00 97.62 154 ALA A N 1
ATOM 1193 C CA . ALA A 1 154 ? 7.772 -6.662 -3.565 1.00 97.62 154 ALA A CA 1
ATOM 1194 C C . ALA A 1 154 ? 9.065 -5.839 -3.497 1.00 97.62 154 ALA A C 1
ATOM 1196 O O . ALA A 1 154 ? 9.106 -4.656 -3.831 1.00 97.62 154 ALA A O 1
ATOM 1197 N N . GLU A 1 155 ? 10.161 -6.494 -3.125 1.00 97.31 155 GLU A N 1
ATOM 1198 C CA . GLU A 1 155 ? 11.497 -5.919 -3.277 1.00 97.31 155 GLU A CA 1
ATOM 1199 C C . GLU A 1 155 ? 11.865 -5.859 -4.772 1.00 97.31 155 GLU A C 1
ATOM 1201 O O . GLU A 1 155 ? 11.766 -6.864 -5.482 1.00 97.31 155 GLU A O 1
ATOM 1206 N N . TYR A 1 156 ? 12.261 -4.681 -5.269 1.00 96.81 156 TYR A N 1
ATOM 1207 C CA . TYR A 1 156 ? 12.371 -4.427 -6.714 1.00 96.81 156 TYR A CA 1
ATOM 1208 C C . TYR A 1 156 ? 13.358 -5.349 -7.456 1.00 96.81 156 TYR A C 1
ATOM 1210 O O . TYR A 1 156 ? 13.152 -5.630 -8.635 1.00 96.81 156 TYR A O 1
ATOM 1218 N N . ARG A 1 157 ? 14.421 -5.844 -6.806 1.00 97.31 157 ARG A N 1
ATOM 1219 C CA . ARG A 1 157 ? 15.434 -6.725 -7.426 1.00 97.31 157 ARG A CA 1
ATOM 1220 C C . ARG A 1 157 ? 14.903 -8.131 -7.662 1.00 97.31 157 ARG A C 1
ATOM 1222 O O . ARG A 1 157 ? 15.491 -8.894 -8.425 1.00 97.31 157 ARG A O 1
ATOM 1229 N N . LEU A 1 158 ? 13.804 -8.487 -7.005 1.00 97.81 158 LEU A N 1
ATOM 1230 C CA . LEU A 1 158 ? 13.159 -9.786 -7.147 1.00 97.81 158 LEU A CA 1
ATOM 1231 C C . LEU A 1 158 ? 12.054 -9.777 -8.206 1.00 97.81 158 LEU A C 1
ATOM 1233 O O . LEU A 1 158 ? 11.532 -10.849 -8.515 1.00 97.81 158 LEU A O 1
ATOM 1237 N N . VAL A 1 159 ? 11.742 -8.623 -8.799 1.00 97.69 159 VAL A N 1
ATOM 1238 C CA . VAL A 1 159 ? 10.681 -8.460 -9.799 1.00 97.69 159 VAL A CA 1
ATOM 1239 C C . VAL A 1 159 ? 11.255 -8.468 -11.215 1.00 97.69 159 VAL A C 1
ATOM 1241 O O . VAL A 1 159 ? 12.266 -7.832 -11.501 1.00 97.69 159 VAL A O 1
ATOM 1244 N N . ASN A 1 160 ? 10.590 -9.185 -12.118 1.00 97.38 160 ASN A N 1
ATOM 1245 C CA . ASN A 1 160 ? 10.807 -9.101 -13.561 1.00 97.38 160 ASN A CA 1
ATOM 1246 C C . ASN A 1 160 ? 9.459 -9.014 -14.300 1.00 97.38 160 ASN A C 1
ATOM 1248 O O . ASN A 1 160 ? 8.402 -9.169 -13.692 1.00 97.38 160 ASN A O 1
ATOM 1252 N N . GLU A 1 161 ? 9.481 -8.803 -15.616 1.00 97.62 161 GLU A N 1
ATOM 1253 C CA . GLU A 1 161 ? 8.251 -8.664 -16.411 1.00 97.62 161 GLU A CA 1
ATOM 1254 C C . GLU A 1 161 ? 7.324 -9.888 -16.352 1.00 97.62 161 GLU A C 1
ATOM 1256 O O . GLU A 1 161 ? 6.107 -9.743 -16.409 1.00 97.62 161 GLU A O 1
ATOM 1261 N N . ALA A 1 162 ? 7.874 -11.103 -16.242 1.00 98.12 162 ALA A N 1
ATOM 1262 C CA . ALA A 1 162 ? 7.057 -12.310 -16.123 1.00 98.12 162 ALA A CA 1
ATOM 1263 C C . ALA A 1 162 ? 6.339 -12.368 -14.767 1.00 98.12 162 ALA A C 1
ATOM 1265 O O . ALA A 1 162 ? 5.185 -12.785 -14.706 1.00 98.12 162 ALA A O 1
ATOM 1266 N N . ASP A 1 163 ? 7.006 -11.916 -13.701 1.00 98.12 163 ASP A N 1
ATOM 1267 C CA . ASP A 1 163 ? 6.403 -11.761 -12.382 1.00 98.12 163 ASP A CA 1
ATOM 1268 C C . ASP A 1 163 ? 5.279 -10.705 -12.427 1.00 98.12 163 ASP A C 1
ATOM 1270 O O . ASP A 1 163 ? 4.191 -10.978 -11.928 1.00 98.12 163 ASP A O 1
ATOM 1274 N N . VAL A 1 164 ? 5.490 -9.549 -13.074 1.00 98.31 164 VAL A N 1
ATOM 1275 C CA . VAL A 1 164 ? 4.452 -8.506 -13.230 1.00 98.31 164 VAL A CA 1
ATOM 1276 C C . VAL A 1 164 ? 3.231 -9.041 -13.983 1.00 98.31 164 VAL A C 1
ATOM 1278 O O . VAL A 1 164 ? 2.114 -8.951 -13.472 1.00 98.31 164 VAL A O 1
ATOM 1281 N N . ARG A 1 165 ? 3.437 -9.677 -15.146 1.00 98.50 165 ARG A N 1
ATOM 1282 C CA . ARG A 1 165 ? 2.345 -10.271 -15.936 1.00 98.50 165 ARG A CA 1
ATOM 1283 C C . ARG A 1 165 ? 1.540 -11.287 -15.134 1.00 98.50 165 ARG A C 1
ATOM 1285 O O . ARG A 1 165 ? 0.320 -11.203 -15.121 1.00 98.50 165 ARG A O 1
ATOM 1292 N N . ALA A 1 166 ? 2.207 -12.194 -14.419 1.00 98.56 166 ALA A N 1
ATOM 1293 C CA . ALA A 1 166 ? 1.525 -13.201 -13.609 1.00 98.56 166 ALA A CA 1
ATOM 1294 C C . ALA A 1 166 ? 0.659 -12.576 -12.499 1.00 98.56 166 ALA A C 1
ATOM 1296 O O . ALA A 1 166 ? -0.421 -13.080 -12.195 1.00 98.56 166 ALA A O 1
ATOM 1297 N N . VAL A 1 167 ? 1.114 -11.475 -11.891 1.00 98.69 167 VAL A N 1
ATOM 1298 C CA . VAL A 1 167 ? 0.340 -10.752 -10.870 1.00 98.69 167 VAL A CA 1
ATOM 1299 C C . VAL A 1 167 ? -0.887 -10.075 -11.486 1.00 98.69 167 VAL A C 1
ATOM 1301 O O . VAL A 1 167 ? -1.986 -10.205 -10.944 1.00 98.69 167 VAL A O 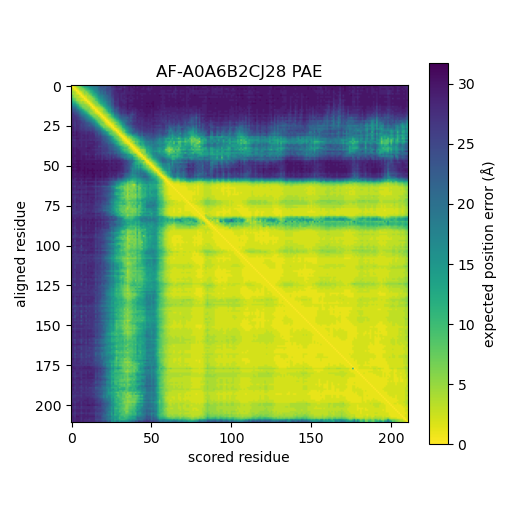1
ATOM 1304 N N . HIS A 1 168 ? -0.736 -9.431 -12.643 1.00 98.62 168 HIS A N 1
ATOM 1305 C CA . HIS A 1 168 ? -1.853 -8.807 -13.361 1.00 98.62 168 HIS A CA 1
ATOM 1306 C C . HIS A 1 168 ? -2.875 -9.824 -13.876 1.00 98.62 168 HIS A C 1
ATOM 1308 O O . HIS A 1 168 ? -4.074 -9.629 -13.686 1.00 98.62 168 HIS A O 1
ATOM 1314 N N . GLU A 1 169 ? -2.427 -10.944 -14.449 1.00 98.56 169 GLU A N 1
ATOM 1315 C CA . GLU A 1 169 ? -3.285 -12.067 -14.867 1.00 98.56 169 GLU A CA 1
ATOM 1316 C C . GLU A 1 169 ? -4.077 -12.650 -13.689 1.00 98.56 169 GLU A C 1
ATOM 1318 O O . GLU A 1 169 ? -5.189 -13.152 -13.857 1.00 98.56 169 GLU A O 1
ATOM 1323 N N . ALA A 1 170 ? -3.536 -12.549 -12.474 1.00 98.44 170 ALA A N 1
ATOM 1324 C CA . ALA A 1 170 ? -4.224 -12.962 -11.263 1.00 98.44 170 ALA A CA 1
ATOM 1325 C C . ALA A 1 170 ? -5.270 -11.954 -10.750 1.00 98.44 170 ALA A C 1
ATOM 1327 O O . ALA A 1 170 ? -5.933 -12.268 -9.755 1.00 98.44 170 ALA A O 1
ATOM 1328 N N . GLY A 1 171 ? -5.429 -10.797 -11.404 1.00 98.31 171 GLY A N 1
ATOM 1329 C CA . GLY A 1 171 ? -6.328 -9.709 -11.003 1.00 98.31 171 GLY A CA 1
ATOM 1330 C C . GLY A 1 171 ? -5.781 -8.829 -9.875 1.00 98.31 171 GLY A C 1
ATOM 1331 O O . GLY A 1 171 ? -6.545 -8.110 -9.232 1.00 98.31 171 GLY A O 1
ATOM 1332 N N . LEU A 1 172 ? -4.478 -8.910 -9.601 1.00 98.62 172 LEU A N 1
ATOM 1333 C CA . LEU A 1 172 ? -3.794 -8.178 -8.536 1.00 98.62 172 LEU A CA 1
ATOM 1334 C C . LEU A 1 172 ? -2.950 -7.040 -9.122 1.00 98.62 172 LEU A C 1
ATOM 1336 O O . LEU A 1 172 ? -2.606 -7.051 -10.302 1.00 98.62 172 LEU A O 1
ATOM 1340 N N . LYS A 1 173 ? -2.573 -6.078 -8.280 1.00 98.50 173 LYS A N 1
ATOM 1341 C CA . LYS A 1 173 ? -1.607 -5.017 -8.602 1.00 98.50 173 LYS A CA 1
ATOM 1342 C C . LYS A 1 173 ? -0.265 -5.281 -7.932 1.00 98.50 173 LYS A C 1
ATOM 1344 O O . LYS A 1 173 ? -0.216 -5.899 -6.863 1.00 98.50 173 LYS A O 1
ATOM 1349 N N . ILE A 1 174 ? 0.819 -4.776 -8.513 1.00 97.94 174 ILE A N 1
ATOM 1350 C CA . ILE A 1 174 ? 2.171 -4.908 -7.965 1.00 97.94 174 ILE A CA 1
ATOM 1351 C C . ILE A 1 174 ? 2.811 -3.546 -7.705 1.00 97.94 174 ILE A C 1
ATOM 1353 O O . ILE A 1 174 ? 2.927 -2.704 -8.591 1.00 97.94 174 ILE A O 1
ATOM 1357 N N . GLY A 1 175 ? 3.266 -3.346 -6.472 1.00 96.94 175 GLY A N 1
ATOM 1358 C CA . GLY A 1 175 ? 4.158 -2.258 -6.103 1.00 96.94 175 GLY A CA 1
ATOM 1359 C C . GLY A 1 175 ? 5.556 -2.769 -5.764 1.00 96.94 175 GLY A C 1
ATOM 1360 O O . GLY A 1 175 ? 5.731 -3.922 -5.357 1.00 96.94 175 GLY A O 1
ATOM 1361 N N . VAL A 1 176 ? 6.562 -1.911 -5.939 1.00 96.19 176 VAL A N 1
ATOM 1362 C CA . VAL A 1 176 ? 7.961 -2.211 -5.613 1.00 96.19 176 VAL A CA 1
ATOM 1363 C C . VAL A 1 176 ? 8.538 -1.241 -4.592 1.00 96.19 176 VAL A C 1
ATOM 1365 O O . VAL A 1 176 ? 8.224 -0.050 -4.595 1.00 96.19 176 VAL A O 1
ATOM 1368 N N . TRP A 1 177 ? 9.420 -1.739 -3.732 1.00 94.75 177 TRP A N 1
ATOM 1369 C CA . TRP A 1 177 ? 10.125 -0.948 -2.724 1.00 94.75 177 TRP A CA 1
ATOM 1370 C C . TRP A 1 177 ? 11.607 -1.354 -2.623 1.00 94.75 177 TRP A C 1
ATOM 1372 O O . TRP A 1 177 ? 11.962 -2.485 -2.946 1.00 94.75 177 TRP A O 1
ATOM 1382 N N . THR A 1 178 ? 12.532 -0.484 -2.199 1.00 94.12 178 THR A N 1
ATOM 1383 C CA . THR A 1 178 ? 12.500 0.993 -2.275 1.00 94.12 178 THR A CA 1
ATOM 1384 C C . THR A 1 178 ? 13.404 1.416 -3.436 1.00 94.12 178 THR A C 1
ATOM 1386 O O . THR A 1 178 ? 14.586 1.074 -3.450 1.00 94.12 178 THR A O 1
ATOM 1389 N N . VAL A 1 179 ? 12.860 2.129 -4.423 1.00 91.06 179 VAL A N 1
ATOM 1390 C CA . VAL A 1 179 ? 13.571 2.516 -5.651 1.00 91.06 179 VAL A CA 1
ATOM 1391 C C . VAL A 1 179 ? 13.934 3.996 -5.584 1.00 91.06 179 VAL A C 1
ATOM 1393 O O . VAL A 1 179 ? 13.068 4.859 -5.676 1.00 91.06 179 VAL A O 1
ATOM 1396 N N . ASN A 1 180 ? 15.224 4.291 -5.438 1.00 92.50 180 ASN A N 1
ATOM 1397 C CA . ASN A 1 180 ? 15.737 5.662 -5.290 1.00 92.50 180 ASN A CA 1
ATOM 1398 C C . ASN A 1 180 ? 16.465 6.186 -6.537 1.00 92.50 180 ASN A C 1
ATOM 1400 O O . ASN A 1 180 ? 16.925 7.325 -6.547 1.00 92.50 180 ASN A O 1
ATOM 1404 N N . ASP A 1 181 ? 16.554 5.362 -7.581 1.00 95.12 181 ASP A N 1
ATOM 1405 C CA . ASP A 1 181 ? 17.192 5.687 -8.853 1.00 95.12 181 ASP A CA 1
ATOM 1406 C C . ASP A 1 181 ? 16.137 5.946 -9.940 1.00 95.12 181 ASP A C 1
ATOM 1408 O O . ASP A 1 181 ? 15.177 5.183 -10.082 1.00 95.12 181 ASP A O 1
ATOM 1412 N N . ALA A 1 182 ? 16.310 7.034 -10.693 1.00 93.50 182 ALA A N 1
ATOM 1413 C CA . ALA A 1 182 ? 15.348 7.489 -11.695 1.00 93.50 182 ALA A CA 1
ATOM 1414 C C . ALA A 1 182 ? 15.238 6.520 -12.880 1.00 93.50 182 ALA A C 1
ATOM 1416 O O . ALA A 1 182 ? 14.129 6.162 -13.280 1.00 93.50 182 ALA A O 1
ATOM 1417 N N . ASP A 1 183 ? 16.373 6.046 -13.396 1.00 95.56 183 ASP A N 1
ATOM 1418 C CA . ASP A 1 183 ? 16.403 5.122 -14.531 1.00 95.56 183 ASP A CA 1
ATOM 1419 C C . ASP A 1 183 ? 15.803 3.771 -14.145 1.00 95.56 183 ASP A C 1
ATOM 1421 O O . ASP A 1 183 ? 15.038 3.168 -14.901 1.00 95.56 183 ASP A O 1
ATOM 1425 N N . LEU A 1 184 ? 16.101 3.295 -12.937 1.00 95.25 184 LEU A N 1
ATOM 1426 C CA . LEU A 1 184 ? 15.489 2.100 -12.380 1.00 95.25 184 LEU A CA 1
ATOM 1427 C C . LEU A 1 184 ? 13.975 2.259 -12.222 1.00 95.25 184 LEU A C 1
ATOM 1429 O O . LEU A 1 184 ? 13.249 1.338 -12.592 1.00 95.25 184 LEU A O 1
ATOM 1433 N N . ALA A 1 185 ? 13.485 3.395 -11.721 1.00 92.44 185 ALA A N 1
ATOM 1434 C CA . ALA A 1 185 ? 12.048 3.644 -11.616 1.00 92.44 185 ALA A CA 1
ATOM 1435 C C . ALA A 1 185 ? 11.370 3.637 -12.994 1.00 92.44 185 ALA A C 1
ATOM 1437 O O . ALA A 1 185 ? 10.355 2.964 -13.163 1.00 92.44 185 ALA A O 1
ATOM 1438 N N . LEU A 1 186 ? 11.966 4.292 -13.998 1.00 93.19 186 LEU A N 1
ATOM 1439 C CA . LEU A 1 186 ? 11.478 4.261 -15.382 1.00 93.19 186 LEU A CA 1
ATOM 1440 C C . LEU A 1 186 ? 11.434 2.833 -15.938 1.00 93.19 186 LEU A C 1
ATOM 1442 O O . LEU A 1 186 ? 10.447 2.444 -16.566 1.00 93.19 186 LEU A O 1
ATOM 1446 N N . ARG A 1 187 ? 12.459 2.014 -15.665 1.00 95.50 187 ARG A N 1
ATOM 1447 C CA . ARG A 1 187 ? 12.452 0.591 -16.039 1.00 95.50 187 ARG A CA 1
ATOM 1448 C C . ARG A 1 187 ? 11.328 -0.181 -15.349 1.00 95.50 187 ARG A C 1
ATOM 1450 O O . ARG A 1 187 ? 10.641 -0.938 -16.023 1.00 95.50 187 ARG A O 1
ATOM 1457 N N . MET A 1 188 ? 11.116 0.010 -14.045 1.00 94.06 188 MET A N 1
ATOM 1458 C CA . MET A 1 188 ? 10.033 -0.654 -13.300 1.00 94.06 188 MET A CA 1
ATOM 1459 C C . MET A 1 188 ? 8.662 -0.318 -13.887 1.00 94.06 188 MET A C 1
ATOM 1461 O O . MET A 1 188 ? 7.863 -1.215 -14.147 1.00 94.06 188 MET A O 1
ATOM 1465 N N . VAL A 1 189 ? 8.426 0.960 -14.181 1.00 91.56 189 VAL A N 1
ATOM 1466 C CA . VAL A 1 189 ? 7.190 1.424 -14.821 1.00 91.56 189 VAL A CA 1
ATOM 1467 C C . VAL A 1 189 ? 7.022 0.819 -16.212 1.00 91.56 189 VAL A C 1
ATOM 1469 O O . VAL A 1 189 ? 5.948 0.320 -16.535 1.00 91.56 189 VAL A O 1
ATOM 1472 N N . LYS A 1 190 ? 8.089 0.773 -17.019 1.00 94.69 190 LYS A N 1
ATOM 1473 C CA . LYS A 1 190 ? 8.058 0.143 -18.348 1.00 94.69 190 LYS A CA 1
ATOM 1474 C C . LYS A 1 190 ? 7.740 -1.355 -18.289 1.00 94.69 190 LYS A C 1
ATOM 1476 O O . LYS A 1 190 ? 7.087 -1.862 -19.195 1.00 94.69 190 LYS A O 1
ATOM 1481 N N . MET A 1 191 ? 8.159 -2.051 -17.230 1.00 95.31 191 MET A N 1
ATOM 1482 C CA . MET A 1 191 ? 7.797 -3.455 -16.995 1.00 95.31 191 MET A CA 1
ATOM 1483 C C . MET A 1 191 ? 6.326 -3.649 -16.589 1.00 95.31 191 MET A C 1
ATOM 1485 O O . MET A 1 191 ? 5.881 -4.791 -16.509 1.00 95.31 191 MET A O 1
ATOM 1489 N N . GLY A 1 192 ? 5.581 -2.571 -16.325 1.00 95.19 192 GLY A N 1
ATOM 1490 C CA . GLY A 1 192 ? 4.180 -2.610 -15.906 1.00 95.19 192 GLY A CA 1
ATOM 1491 C C . GLY A 1 192 ? 3.966 -2.563 -14.391 1.00 95.19 192 GLY A C 1
ATOM 1492 O O . GLY A 1 192 ? 2.882 -2.894 -13.932 1.00 95.19 192 GLY A O 1
ATOM 1493 N N . VAL A 1 193 ? 4.965 -2.182 -13.588 1.00 95.62 193 VAL A N 1
ATOM 1494 C CA . VAL A 1 193 ? 4.763 -2.005 -12.138 1.00 95.62 193 VAL A CA 1
ATOM 1495 C C . VAL A 1 193 ? 3.765 -0.868 -11.867 1.00 95.62 193 VAL A C 1
ATOM 1497 O O . VAL A 1 193 ? 3.913 0.228 -12.406 1.00 95.62 193 VAL A O 1
ATOM 1500 N N . ASP A 1 194 ? 2.784 -1.114 -10.993 1.00 95.56 194 ASP A N 1
ATOM 1501 C CA . ASP A 1 194 ? 1.684 -0.185 -10.692 1.00 95.56 194 ASP A CA 1
ATOM 1502 C C . ASP A 1 194 ? 2.057 0.891 -9.659 1.00 95.56 194 ASP A C 1
ATOM 1504 O O . ASP A 1 194 ? 1.472 1.974 -9.642 1.00 95.56 194 ASP A O 1
ATOM 1508 N N . GLU A 1 195 ? 3.002 0.600 -8.759 1.00 94.75 195 GLU A N 1
ATOM 1509 C CA . GLU A 1 195 ? 3.435 1.530 -7.711 1.00 94.75 195 GLU A CA 1
ATOM 1510 C C . GLU A 1 195 ? 4.940 1.442 -7.433 1.00 94.75 195 GLU A C 1
ATOM 1512 O O . GLU A 1 195 ? 5.505 0.362 -7.279 1.00 94.75 195 GLU A O 1
ATOM 1517 N N . VAL A 1 196 ? 5.591 2.598 -7.286 1.00 93.69 196 VAL A N 1
ATOM 1518 C CA . VAL A 1 196 ? 6.993 2.696 -6.867 1.00 93.69 196 VAL A CA 1
ATOM 1519 C C . VAL A 1 196 ? 7.071 3.395 -5.513 1.00 93.69 196 VAL A C 1
ATOM 1521 O O . VAL A 1 196 ? 6.710 4.562 -5.379 1.00 93.69 196 VAL A O 1
ATOM 1524 N N . THR A 1 197 ? 7.580 2.692 -4.503 1.00 92.81 197 THR A N 1
ATOM 1525 C CA . THR A 1 197 ? 7.956 3.278 -3.211 1.00 92.81 197 THR A CA 1
ATOM 1526 C C . THR A 1 197 ? 9.381 3.822 -3.299 1.00 92.81 197 THR A C 1
ATOM 1528 O O . THR A 1 197 ? 10.295 3.096 -3.692 1.00 92.81 197 THR A O 1
ATOM 1531 N N . THR A 1 198 ? 9.583 5.078 -2.901 1.00 91.94 198 THR A N 1
ATOM 1532 C CA . THR A 1 198 ? 10.865 5.793 -2.999 1.00 91.94 198 THR A CA 1
ATOM 1533 C C . THR A 1 198 ? 11.069 6.743 -1.820 1.00 91.94 198 THR A C 1
ATOM 1535 O O . THR A 1 198 ? 10.100 7.291 -1.292 1.00 91.94 198 THR A O 1
ATOM 1538 N N . ASP A 1 199 ? 12.326 6.981 -1.458 1.00 89.38 199 ASP A N 1
ATOM 1539 C CA . ASP A 1 199 ? 12.731 8.035 -0.523 1.00 89.38 199 ASP A CA 1
ATOM 1540 C C . ASP A 1 199 ? 12.923 9.390 -1.232 1.00 89.38 199 ASP A C 1
ATOM 1542 O O . ASP A 1 199 ? 13.038 10.422 -0.572 1.00 89.38 199 ASP A O 1
ATOM 1546 N N . ASN A 1 200 ? 12.946 9.417 -2.573 1.00 88.81 200 ASN A N 1
ATOM 1547 C CA . ASN A 1 200 ? 13.144 10.633 -3.367 1.00 88.81 200 ASN A CA 1
ATOM 1548 C C . ASN A 1 200 ? 11.995 10.877 -4.369 1.00 88.81 200 ASN A C 1
ATOM 1550 O O . ASN A 1 200 ? 12.200 10.835 -5.587 1.00 88.81 200 ASN A O 1
ATOM 1554 N N . PRO A 1 201 ? 10.771 11.161 -3.883 1.00 86.31 201 PRO A N 1
ATOM 1555 C CA . PRO A 1 201 ? 9.595 11.306 -4.739 1.00 86.31 201 PRO A CA 1
ATOM 1556 C C . PRO A 1 201 ? 9.752 12.425 -5.772 1.00 86.31 201 PRO A C 1
ATOM 1558 O O . PRO A 1 201 ? 9.324 12.266 -6.910 1.00 86.31 201 PRO A O 1
ATOM 1561 N N . SER A 1 202 ? 10.413 13.532 -5.421 1.00 87.00 202 SER A N 1
ATOM 1562 C CA . SER A 1 202 ? 10.640 14.653 -6.341 1.00 87.00 202 SER A CA 1
ATOM 1563 C C . SER A 1 202 ? 11.487 14.255 -7.552 1.00 87.00 202 SER A C 1
ATOM 1565 O O . SER A 1 202 ? 11.153 14.626 -8.678 1.00 87.00 202 SER A O 1
ATOM 1567 N N . LEU A 1 203 ? 12.562 13.487 -7.338 1.00 88.38 203 LEU A N 1
ATOM 1568 C CA . LEU A 1 203 ? 13.408 12.983 -8.421 1.00 88.38 203 LEU A CA 1
ATOM 1569 C C . LEU A 1 203 ? 12.628 12.031 -9.327 1.00 88.38 203 LEU A C 1
ATOM 1571 O O . LEU A 1 203 ? 12.622 12.214 -10.545 1.00 88.38 203 LEU A O 1
ATOM 1575 N N . ILE A 1 204 ? 11.944 11.050 -8.734 1.00 86.31 204 ILE A N 1
ATOM 1576 C CA . ILE A 1 204 ? 11.208 10.038 -9.495 1.00 86.31 204 ILE A CA 1
ATOM 1577 C C . ILE A 1 204 ? 10.060 10.680 -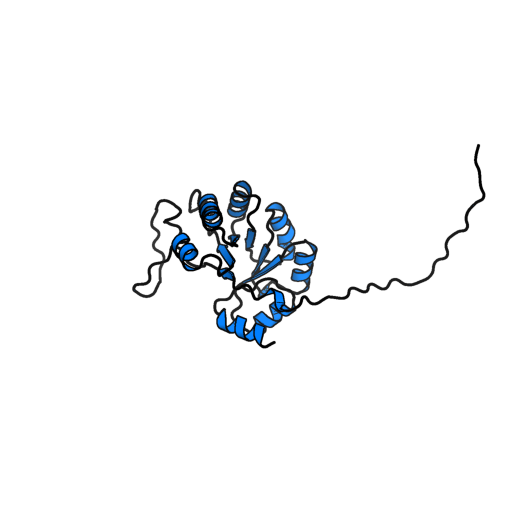10.287 1.00 86.31 204 ILE A C 1
ATOM 1579 O O . ILE A 1 204 ? 9.908 10.405 -11.474 1.00 86.31 204 ILE A O 1
ATOM 1583 N N . LEU A 1 205 ? 9.309 11.613 -9.692 1.00 85.94 205 LEU A N 1
ATOM 1584 C CA . LEU A 1 205 ? 8.242 12.338 -10.392 1.00 85.94 205 LEU A CA 1
ATOM 1585 C C . LEU A 1 205 ? 8.773 13.181 -11.552 1.00 85.94 205 LEU A C 1
ATOM 1587 O O . LEU A 1 205 ? 8.126 13.256 -12.595 1.00 85.94 205 LEU A O 1
ATOM 1591 N N . LYS A 1 206 ? 9.941 13.815 -11.398 1.00 86.88 206 LYS A N 1
ATOM 1592 C CA . LYS A 1 206 ? 10.568 14.565 -12.493 1.00 86.88 206 LYS A CA 1
ATOM 1593 C C . LYS A 1 206 ? 10.933 13.635 -13.652 1.00 86.88 206 LYS A C 1
ATOM 1595 O O . LYS A 1 206 ? 10.652 13.978 -14.798 1.00 86.88 206 LYS A O 1
ATOM 1600 N N . ALA A 1 207 ? 11.500 12.466 -13.357 1.00 85.75 207 ALA A N 1
ATOM 1601 C CA . ALA A 1 207 ? 11.858 11.474 -14.367 1.00 85.75 207 ALA A CA 1
ATOM 1602 C C . ALA A 1 207 ? 10.619 10.970 -15.124 1.00 85.75 207 ALA A C 1
ATOM 1604 O O . ALA A 1 207 ? 10.592 11.025 -16.349 1.00 85.75 207 ALA A O 1
ATOM 1605 N N . LEU A 1 208 ? 9.556 10.596 -14.401 1.00 81.25 208 LEU A N 1
ATOM 1606 C CA . LEU A 1 208 ? 8.303 10.088 -14.981 1.00 81.25 208 LEU A CA 1
ATOM 1607 C C . LEU A 1 208 ? 7.535 11.110 -15.830 1.00 81.25 208 LEU A C 1
ATOM 1609 O O . LEU A 1 208 ? 6.713 10.720 -16.647 1.00 81.25 208 LEU A O 1
ATOM 1613 N N . ARG A 1 209 ? 7.760 12.411 -15.623 1.00 83.69 209 ARG A N 1
ATOM 1614 C CA . ARG A 1 209 ? 7.158 13.482 -16.441 1.00 83.69 209 ARG A CA 1
ATOM 1615 C C . ARG A 1 209 ? 7.963 13.815 -17.695 1.00 83.69 209 ARG A C 1
ATOM 1617 O O . ARG A 1 209 ? 7.445 14.511 -18.560 1.00 83.69 209 ARG A O 1
ATOM 1624 N N . SER A 1 210 ? 9.233 13.418 -17.734 1.00 78.38 210 SER A N 1
ATOM 1625 C CA . SER A 1 210 ? 10.169 13.792 -18.801 1.00 78.38 210 SER A CA 1
ATOM 1626 C C . SER A 1 210 ? 10.368 12.687 -19.842 1.00 78.38 210 SER A C 1
ATOM 1628 O O . SER A 1 210 ? 10.988 12.950 -20.869 1.00 78.38 210 SER A O 1
ATOM 1630 N N . GLY A 1 211 ? 9.902 11.470 -19.554 1.00 57.59 211 GLY A N 1
ATOM 1631 C CA . GLY A 1 211 ? 9.949 10.304 -20.441 1.00 57.59 211 GLY A CA 1
ATOM 1632 C C . GLY A 1 211 ? 8.567 9.930 -20.945 1.00 57.59 211 GLY A C 1
ATOM 1633 O O . GLY A 1 211 ? 8.508 9.385 -22.066 1.00 57.59 211 GLY A O 1
#

Secondary structure (DSSP, 8-state):
----PPPPPPPP-----------PPPGGGG---EEE--S--GGGTS-----------TTPPPPPHHHHHHHHGGGSEEEEE-SSHHHHSTTHHHHHHHHHHHHT--EEEEES-HHHHHHHHHH-SSSEEEEE-SS-GGGSHHHHHHTT-SEEEEEGGG--HHHHHHHHHTT-EEEEE----HHHHHHHHHTT-SEE--S-HHHHHHHHHH-

Nearest PDB structures (foldseek):
  5t91-assembly1_A  TM=8.715E-01  e=1.321E-12  Bacillus subtilis subsp. subtilis str. 168
  2pz0-assembly1_A  TM=8.880E-01  e=1.059E-11  Caldanaerobacter subterraneus subsp. tengcongensis MB4
  3qvq-assembly1_D  TM=9.026E-01  e=3.350E-09  Oleispira antarctica
  3l12-assembly1_A  TM=8.597E-01  e=3.350E-09  Ruegeria pomeroyi
  2otd-assembly4_D  TM=8.943E-01  e=6.571E-09  Shigella flexneri

pLDDT: mean 77.7, std 25.21, range [25.22, 98.69]

Mean predicted aligned error: 11.62 Å

Solvent-accessible surface area (backbone atoms only — not comparable to full-atom values): 12851 Å² total; per-residue (Å²): 134,88,82,85,81,89,82,83,85,87,81,91,80,86,84,90,75,88,79,78,76,80,75,73,76,70,82,79,74,63,79,68,62,61,51,71,59,87,75,58,41,54,55,86,73,30,83,75,80,92,77,94,76,89,86,67,71,92,87,67,75,73,48,33,60,65,59,50,48,69,68,55,44,74,81,42,37,38,38,45,60,50,79,59,30,48,88,78,36,68,63,43,51,63,50,52,51,49,50,44,60,74,68,68,42,56,55,32,45,27,26,71,43,64,68,42,46,47,53,37,39,76,75,39,87,79,65,46,27,28,45,35,58,86,57,52,58,62,78,44,50,65,60,27,56,74,51,66,32,49,28,42,36,30,39,52,92,53,59,50,52,70,37,42,50,52,38,46,77,69,75,32,44,42,31,30,40,77,51,75,48,47,69,58,47,53,50,43,47,73,49,61,48,64,40,80,38,51,92,44,60,70,57,42,53,53,45,69,74,74,110

Radius of gyration: 22.93 Å; Cα contacts (8 Å, |Δi|>4): 294; chains: 1; bounding box: 58×60×71 Å